Protein 5TWG (pdb70)

Organism: Homo sapiens (NCBI:txid9606)

Radius of gyration: 16.76 Å; Cα contacts (8 Å, |Δi|>4): 207; chains: 2; bounding box: 45×42×42 Å

B-factor: mean 68.71, std 18.34, range [20.0, 126.03]

Nearest PDB structures (foldseek):
  5twg-assembly1_A  TM=1.005E+00  e=5.579E-30  Homo sapiens
  5twh-assembly1_A-2  TM=1.003E+00  e=1.455E-28  Homo sapiens
  5twf-assembly2_B  TM=9.954E-01  e=3.570E-26  Homo sapiens
  4jiz-assembly1_A  TM=9.942E-01  e=7.146E-24  Homo sapiens
  1pi1-assembly1_A  TM=9.759E-01  e=3.685E-24  Homo sapiens

Sequence (197 aa):
PKKNSHQYELLKHAEATLGSGNLRQAVMLPEGEDLNEWIAVNTVDFFNQINMLYGTITEFCTEASCPVMSAGPRYEYHWADGTNIKKPIKCSAPKYIDYLMTWVQDQLDDETLFPSKIGVPFPKNFMSVAKTILKRLFRVYAHIYHQHFDSVMQLQEEAHLNTSFKHFIFFVQEFNLIDRRELAPLQELIEKLMIEP

Structure (mmCIF, N/CA/C/O backbone):
data_5TWG
#
_entry.id   5TWG
#
_cell.length_a   60.660
_cell.length_b   60.660
_cell.length_c   138.310
_cell.angle_alpha   90.00
_cell.angle_beta   90.00
_cell.angle_gamma   90.00
#
_symmetry.space_group_name_H-M   'P 43 21 2'
#
loop_
_entity.id
_entity.type
_entity.pdbx_description
1 polymer 'MOB kinase activator 1A'
2 polymer 'T353 peptide'
3 non-polymer 'ZINC ION'
4 water water
#
loop_
_atom_site.group_PDB
_atom_site.id
_atom_site.type_symbol
_atom_site.label_atom_id
_atom_site.label_alt_id
_atom_site.label_comp_id
_atom_site.label_asym_id
_atom_site.label_entity_id
_atom_site.label_seq_id
_atom_site.pdbx_PDB_ins_code
_atom_site.Cartn_x
_atom_site.Cartn_y
_atom_site.Cartn_z
_atom_site.occupancy
_atom_site.B_iso_or_equiv
_atom_site.auth_seq_id
_atom_site.auth_comp_id
_atom_site.auth_asym_id
_atom_site.auth_atom_id
_atom_site.pdbx_PDB_model_num
ATOM 1 N N . PRO A 1 15 ? 49.199 -15.361 -8.052 1.00 98.21 15 PRO A N 1
ATOM 2 C CA . PRO A 1 15 ? 48.665 -15.158 -6.695 1.00 90.23 15 PRO A CA 1
ATOM 3 C C . PRO A 1 15 ? 49.742 -15.122 -5.564 1.00 85.77 15 PRO A C 1
ATOM 4 O O . PRO A 1 15 ? 50.936 -15.312 -5.832 1.00 91.14 15 PRO A O 1
ATOM 8 N N . LYS A 1 16 ? 49.303 -14.848 -4.332 1.00 71.14 16 LYS A N 1
ATOM 9 C CA . LYS A 1 16 ? 50.151 -14.964 -3.147 1.00 84.91 16 LYS A CA 1
ATOM 10 C C . LYS A 1 16 ? 50.721 -16.379 -3.008 1.00 88.72 16 LYS A C 1
ATOM 11 O O . LYS A 1 16 ? 49.984 -17.370 -3.079 1.00 65.31 16 LYS A O 1
ATOM 13 N N . LYS A 1 17 ? 52.043 -16.468 -2.772 1.00 91.02 17 LYS A N 1
ATOM 14 C CA . LYS A 1 17 ? 52.756 -17.724 -2.548 1.00 85.01 17 LYS A CA 1
ATOM 15 C C . LYS A 1 17 ? 53.233 -17.799 -1.091 1.00 100.35 17 LYS A C 1
ATOM 16 O O . LYS A 1 17 ? 52.822 -17.005 -0.231 1.00 93.83 17 LYS A O 1
ATOM 18 N N . ASN A 1 18 ? 54.048 -18.810 -0.798 1.00 108.67 18 ASN A N 1
ATOM 19 C CA . ASN A 1 18 ? 54.532 -19.050 0.561 1.00 96.39 18 ASN A CA 1
ATOM 20 C C . ASN A 1 18 ? 56.037 -18.837 0.692 1.00 104.28 18 ASN A C 1
ATOM 21 O O . ASN A 1 18 ? 56.600 -19.023 1.773 1.00 113.61 18 ASN A O 1
ATOM 26 N N . SER A 1 23 ? 51.286 -16.659 10.088 1.00 74.05 23 SER A N 1
ATOM 27 C CA . SER A 1 23 ? 51.443 -17.971 9.477 1.00 78.11 23 SER A CA 1
ATOM 28 C C . SER A 1 23 ? 50.555 -18.989 10.163 1.00 69.62 23 SER A C 1
ATOM 29 O O . SER A 1 23 ? 50.135 -19.968 9.547 1.00 65.88 23 SER A O 1
ATOM 32 N N . HIS A 1 24 ? 50.266 -18.784 11.445 1.00 76.45 24 HIS A N 1
ATOM 33 C CA . HIS A 1 24 ? 49.280 -19.657 12.073 1.00 69.84 24 HIS A CA 1
ATOM 34 C C . HIS A 1 24 ? 47.874 -19.307 11.612 1.00 55.41 24 HIS A C 1
ATOM 35 O O . HIS A 1 24 ? 47.102 -20.200 11.254 1.00 61.90 24 HIS A O 1
ATOM 42 N N . GLN A 1 25 ? 47.528 -18.009 11.619 0.96 56.64 25 GLN A N 1
ATOM 43 C CA . GLN A 1 25 ? 46.261 -17.584 11.027 0.96 61.62 25 GLN A CA 1
ATOM 44 C C . GLN A 1 25 ? 46.180 -18.006 9.577 0.96 50.58 25 GLN A C 1
ATOM 45 O O . GLN A 1 25 ? 45.102 -18.373 9.108 0.96 61.88 25 GLN A O 1
ATOM 51 N N . TYR A 1 26 ? 47.311 -18.013 8.857 1.00 66.20 26 TYR A N 1
ATOM 52 C CA . TYR A 1 26 ? 47.252 -18.438 7.454 1.00 51.41 26 TYR A CA 1
ATOM 53 C C . TYR A 1 26 ? 46.983 -19.952 7.311 1.00 45.54 26 TYR A C 1
ATOM 54 O O . TYR A 1 26 ? 46.217 -20.334 6.411 1.00 42.85 26 TYR A O 1
ATOM 63 N N . GLU A 1 27 ? 47.572 -20.856 8.159 1.00 48.71 27 GLU A N 1
ATOM 64 C CA . GLU A 1 27 ? 47.087 -22.258 8.086 1.00 52.63 27 GLU A CA 1
ATOM 65 C C . GLU A 1 27 ? 45.638 -22.306 8.484 1.00 45.28 27 GLU A C 1
ATOM 66 O O . GLU A 1 27 ? 44.860 -23.034 7.865 1.00 46.82 27 GLU A O 1
ATOM 72 N N . LEU A 1 28 ? 45.262 -21.550 9.531 1.00 47.24 28 LEU A N 1
ATOM 73 C CA . LEU A 1 28 ? 43.869 -21.547 9.948 1.00 59.05 28 LEU A CA 1
ATOM 74 C C . LEU A 1 28 ? 42.970 -21.226 8.769 1.00 55.16 28 LEU A C 1
ATOM 75 O O . LEU A 1 28 ? 41.995 -21.942 8.523 1.00 43.21 28 LEU A O 1
ATOM 80 N N . LEU A 1 29 ? 43.350 -20.222 7.967 1.00 50.91 29 LEU A N 1
ATOM 81 C CA . LEU A 1 29 ? 42.578 -19.865 6.774 1.00 49.01 29 LEU A CA 1
ATOM 82 C C . LEU A 1 29 ? 42.527 -21.005 5.750 1.00 52.14 29 LEU A C 1
ATOM 83 O O . LEU A 1 29 ? 41.457 -21.343 5.218 1.00 44.83 29 LEU A O 1
ATOM 88 N N . LYS A 1 30 ? 43.680 -21.588 5.419 1.00 56.26 30 LYS A N 1
ATOM 89 C CA . LYS A 1 30 ? 43.657 -22.662 4.413 1.00 48.90 30 LYS A CA 1
ATOM 90 C C . LYS A 1 30 ? 42.959 -23.910 4.964 1.00 43.36 30 LYS A C 1
ATOM 91 O O . LYS A 1 30 ? 42.402 -24.707 4.194 1.00 56.63 30 LYS A O 1
ATOM 97 N N . HIS A 1 31 ? 43.040 -24.105 6.283 1.00 37.03 31 HIS A N 1
ATOM 98 C CA . HIS A 1 31 ? 42.276 -25.122 6.997 1.00 49.01 31 HIS A CA 1
ATOM 99 C C . HIS A 1 31 ? 40.770 -24.895 6.811 1.00 48.68 31 HIS A C 1
ATOM 100 O O . HIS A 1 31 ? 40.001 -25.827 6.533 1.00 51.14 31 HIS A O 1
ATOM 107 N N . ALA A 1 32 ? 40.327 -23.656 6.999 1.00 51.72 32 ALA A N 1
ATOM 108 C CA . ALA A 1 32 ? 38.901 -23.348 6.900 1.00 43.28 32 ALA A CA 1
ATOM 109 C C . ALA A 1 32 ? 38.409 -23.506 5.469 1.00 49.11 32 ALA A C 1
ATOM 110 O O . ALA A 1 32 ? 37.297 -24.012 5.228 1.00 51.19 32 ALA A O 1
ATOM 112 N N . GLU A 1 33 ? 39.233 -23.084 4.505 1.00 48.90 33 GLU A N 1
ATOM 113 C CA . GLU A 1 33 ? 38.833 -23.135 3.100 1.00 56.45 33 GLU A CA 1
ATOM 114 C C . GLU A 1 33 ? 38.757 -24.574 2.627 1.00 53.07 33 GLU A C 1
ATOM 115 O O . GLU A 1 33 ? 37.813 -24.960 1.936 1.00 48.76 33 GLU A O 1
ATOM 121 N N . ALA A 1 34 ? 39.751 -25.384 3.000 1.00 50.44 34 ALA A N 1
ATOM 122 C CA . ALA A 1 34 ? 39.820 -26.751 2.503 1.00 51.45 34 ALA A CA 1
ATOM 123 C C . ALA A 1 34 ? 38.722 -27.601 3.111 1.00 45.03 34 ALA A C 1
ATOM 124 O O . ALA A 1 34 ? 38.027 -28.330 2.399 1.00 44.76 34 ALA A O 1
ATOM 126 N N . THR A 1 35 ? 38.545 -27.523 4.431 1.00 43.20 35 THR A N 1
ATOM 127 C CA . THR A 1 35 ? 37.551 -28.381 5.081 1.00 39.22 35 THR A CA 1
ATOM 128 C C . THR A 1 35 ? 36.125 -28.141 4.568 1.00 49.26 35 THR A C 1
ATOM 129 O O . THR A 1 35 ? 35.292 -29.042 4.688 1.00 55.89 35 THR A O 1
ATOM 133 N N . LEU A 1 36 ? 35.818 -26.961 4.001 1.00 43.15 36 LEU A N 1
ATOM 134 C CA . LEU A 1 36 ? 34.505 -26.748 3.374 1.00 52.04 36 LEU A CA 1
ATOM 135 C C . LEU A 1 36 ? 34.210 -27.773 2.287 1.00 57.37 36 LEU A C 1
ATOM 136 O O . LEU A 1 36 ? 33.042 -28.031 1.986 1.00 50.39 36 LEU A O 1
ATOM 141 N N . GLY A 1 37 ? 35.241 -28.337 1.660 1.00 52.38 37 GLY A N 1
ATOM 142 C CA . GLY A 1 37 ? 35.014 -29.262 0.560 1.00 51.83 37 GLY A CA 1
ATOM 143 C C . GLY A 1 37 ? 34.341 -30.571 0.954 1.00 49.08 37 GLY A C 1
ATOM 144 O O . GLY A 1 37 ? 34.054 -31.391 0.069 1.00 55.47 37 GLY A O 1
ATOM 145 N N . SER A 1 38 ? 34.091 -30.796 2.250 1.00 51.13 38 SER A N 1
ATOM 146 C CA . SER A 1 38 ? 33.316 -31.968 2.677 1.00 60.56 38 SER A CA 1
ATOM 147 C C . SER A 1 38 ? 31.830 -31.839 2.357 1.00 65.09 38 SER A C 1
ATOM 148 O O . SER A 1 38 ? 31.074 -32.793 2.586 1.00 71.82 38 SER A O 1
ATOM 151 N N . GLY A 1 39 ? 31.384 -30.663 1.908 1.00 79.29 39 GLY A N 1
ATOM 152 C CA . GLY A 1 39 ? 29.991 -30.423 1.639 1.00 76.75 39 GLY A CA 1
ATOM 153 C C . GLY A 1 39 ? 29.152 -30.171 2.861 1.00 76.64 39 GLY A C 1
ATOM 154 O O . GLY A 1 39 ? 28.049 -29.622 2.734 1.00 75.97 39 GLY A O 1
ATOM 155 N N . ASN A 1 40 ? 29.637 -30.515 4.049 1.00 58.26 40 ASN A N 1
ATOM 156 C CA . ASN A 1 40 ? 28.840 -30.306 5.244 1.00 65.27 40 ASN A CA 1
ATOM 157 C C . ASN A 1 40 ? 29.343 -29.044 5.912 1.00 63.93 40 ASN A C 1
ATOM 158 O O . ASN A 1 40 ? 30.231 -29.088 6.770 1.00 64.57 40 ASN A O 1
ATOM 163 N N . LEU A 1 41 ? 28.663 -27.940 5.634 1.00 69.61 41 LEU A N 1
ATOM 164 C CA . LEU A 1 41 ? 29.187 -26.663 6.065 1.00 53.39 41 LEU A CA 1
ATOM 165 C C . LEU A 1 41 ? 28.969 -26.439 7.552 1.00 59.65 41 LEU A C 1
ATOM 166 O O . LEU A 1 41 ? 29.752 -25.709 8.181 1.00 46.87 41 LEU A O 1
ATOM 171 N N . ARG A 1 42 ? 27.950 -27.092 8.127 1.00 55.47 42 ARG A N 1
ATOM 172 C CA . ARG A 1 42 ? 27.662 -26.911 9.543 1.00 62.02 42 ARG A CA 1
ATOM 173 C C . ARG A 1 42 ? 28.820 -27.393 10.400 1.00 59.37 42 ARG A C 1
ATOM 174 O O . ARG A 1 42 ? 29.205 -26.715 11.354 1.00 54.95 42 ARG A O 1
ATOM 182 N N . GLN A 1 43 ? 29.415 -28.538 10.051 1.00 59.89 43 GLN A N 1
ATOM 183 C CA . GLN A 1 43 ? 30.599 -29.020 10.769 1.00 64.32 43 GLN A CA 1
ATOM 184 C C . GLN A 1 43 ? 31.864 -28.229 10.410 1.00 58.18 43 GLN A C 1
ATOM 185 O O . GLN A 1 43 ? 32.694 -27.943 11.289 1.00 48.71 43 GLN A O 1
ATOM 191 N N . ALA A 1 44 ? 32.027 -27.855 9.134 1.00 49.54 44 ALA A N 1
ATOM 192 C CA . ALA A 1 44 ? 33.283 -27.225 8.730 1.00 51.50 44 ALA A CA 1
ATOM 193 C C . ALA A 1 44 ? 33.467 -25.877 9.403 1.00 46.48 44 ALA A C 1
ATOM 194 O O . ALA A 1 44 ? 34.605 -25.450 9.620 1.00 46.36 44 ALA A O 1
ATOM 196 N N . VAL A 1 45 ? 32.371 -25.203 9.775 1.00 48.53 45 VAL A N 1
ATOM 197 C CA . VAL A 1 45 ? 32.524 -23.867 10.349 1.00 55.86 45 VAL A CA 1
ATOM 198 C C . VAL A 1 45 ? 32.833 -23.893 11.845 1.00 57.17 45 VAL A C 1
ATOM 199 O O . VAL A 1 45 ? 33.103 -22.828 12.429 1.00 54.96 45 VAL A O 1
ATOM 203 N N . MET A 1 46 ? 32.856 -25.066 12.477 1.00 44.59 46 MET A N 1
ATOM 204 C CA . MET A 1 46 ? 33.003 -25.108 13.932 1.00 48.11 46 MET A CA 1
ATOM 205 C C . MET A 1 46 ? 34.450 -24.875 14.350 1.00 55.93 46 MET A C 1
ATOM 206 O O . MET A 1 46 ? 35.400 -25.212 13.637 1.00 58.74 46 MET A O 1
ATOM 211 N N . LEU A 1 47 ? 34.600 -24.310 15.523 1.00 52.40 47 LEU A N 1
ATOM 212 C CA . LEU A 1 47 ? 35.903 -24.012 16.100 1.00 59.17 47 LEU A CA 1
ATOM 213 C C . LEU A 1 47 ? 36.766 -25.280 16.186 1.00 47.15 47 LEU A C 1
ATOM 214 O O . LEU A 1 47 ? 36.392 -26.230 16.894 1.00 57.75 47 LEU A O 1
ATOM 219 N N . PRO A 1 48 ? 37.901 -25.349 15.492 1.00 49.61 48 PRO A N 1
ATOM 220 C CA . PRO A 1 48 ? 38.718 -26.556 15.593 1.00 53.72 48 PRO A CA 1
ATOM 221 C C . PRO A 1 48 ? 39.247 -26.720 17.006 1.00 63.59 48 PRO A C 1
ATOM 222 O O . PRO A 1 48 ? 39.285 -25.779 17.800 1.00 58.24 48 PRO A O 1
ATOM 226 N N . GLU A 1 49 ? 39.626 -27.952 17.325 1.00 78.89 49 GLU A N 1
ATOM 227 C CA . GLU A 1 49 ? 40.004 -28.279 18.690 1.00 64.81 49 GLU A CA 1
ATOM 228 C C . GLU A 1 49 ? 41.114 -27.361 19.186 1.00 64.54 49 GLU A C 1
ATOM 229 O O . GLU A 1 49 ? 42.156 -27.208 18.542 1.00 60.59 49 GLU A O 1
ATOM 235 N N . GLY A 1 50 ? 40.869 -26.723 20.328 1.00 72.60 50 GLY A N 1
ATOM 236 C CA . GLY A 1 50 ? 41.881 -25.919 20.988 1.00 59.69 50 GLY A CA 1
ATOM 237 C C . GLY A 1 50 ? 42.228 -24.599 20.330 1.00 68.01 50 GLY A C 1
ATOM 238 O O . GLY A 1 50 ? 43.103 -23.902 20.844 1.00 77.07 50 GLY A O 1
ATOM 239 N N . GLU A 1 51 ? 41.572 -24.217 19.223 1.00 52.74 51 GLU A N 1
ATOM 240 C CA . GLU A 1 51 ? 41.836 -22.919 18.599 1.00 50.93 51 GLU A CA 1
ATOM 241 C C . GLU A 1 51 ? 41.248 -21.800 19.425 1.00 52.63 51 GLU A C 1
ATOM 242 O O . GLU A 1 51 ? 40.221 -21.969 20.085 1.00 55.06 51 GLU A O 1
ATOM 248 N N . ASP A 1 52 ? 41.880 -20.632 19.338 1.00 63.55 52 ASP A N 1
ATOM 249 C CA . ASP A 1 52 ? 41.338 -19.427 19.955 1.00 54.36 52 ASP A CA 1
ATOM 250 C C . ASP A 1 52 ? 40.061 -19.017 19.210 1.00 52.56 52 ASP A C 1
ATOM 251 O O . ASP A 1 52 ? 40.072 -18.825 17.988 1.00 46.70 52 ASP A O 1
ATOM 256 N N . LEU A 1 53 ? 38.953 -18.892 19.942 1.00 49.18 53 LEU A N 1
ATOM 257 C CA . LEU A 1 53 ? 37.690 -18.545 19.304 1.00 47.61 53 LEU A CA 1
ATOM 258 C C . LEU A 1 53 ? 37.808 -17.253 18.503 1.00 51.57 53 LEU A C 1
ATOM 259 O O . LEU A 1 53 ? 37.437 -17.209 17.324 1.00 49.68 53 LEU A O 1
ATOM 264 N N . ASN A 1 54 ? 38.335 -16.189 19.129 1.00 48.42 54 ASN A N 1
ATOM 265 C CA . ASN A 1 54 ? 38.538 -14.912 18.430 1.00 54.93 54 ASN A CA 1
ATOM 266 C C . ASN A 1 54 ? 39.366 -15.064 17.155 1.00 56.13 54 ASN A C 1
ATOM 267 O O . ASN A 1 54 ? 39.044 -14.464 16.117 1.00 59.64 54 ASN A O 1
ATOM 272 N N . GLU A 1 55 ? 40.487 -15.793 17.240 1.00 47.04 55 GLU A N 1
ATOM 273 C CA . GLU A 1 55 ? 41.318 -16.014 16.061 1.00 55.95 55 GLU A CA 1
ATOM 274 C C . GLU A 1 55 ? 40.554 -16.754 14.963 1.00 51.71 55 GLU A C 1
ATOM 275 O O . GLU A 1 55 ? 40.642 -16.376 13.794 1.00 49.11 55 GLU A O 1
ATOM 281 N N . TRP A 1 56 ? 39.759 -17.775 15.316 1.00 48.38 56 TRP A N 1
ATOM 282 C CA . TRP A 1 56 ? 38.919 -18.442 14.312 1.00 41.33 56 TRP A CA 1
ATOM 283 C C . TRP A 1 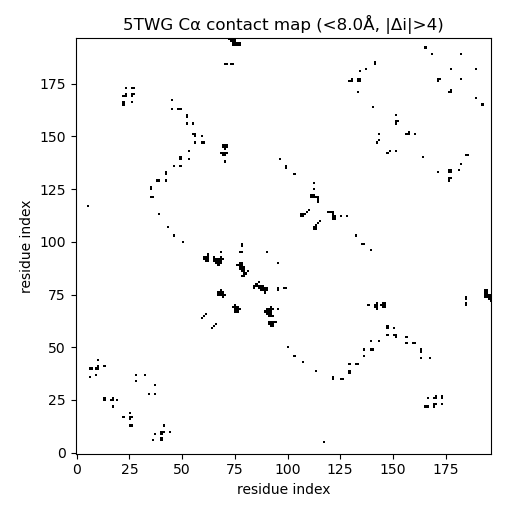56 ? 37.951 -17.460 13.645 1.00 52.60 56 TRP A C 1
ATOM 284 O O . TRP A 1 56 ? 37.841 -17.404 12.402 1.00 46.90 56 TRP A O 1
ATOM 295 N N . ILE A 1 57 ? 37.240 -16.674 14.455 1.00 44.02 57 ILE A N 1
ATOM 296 C CA . ILE A 1 57 ? 36.314 -15.666 13.926 1.00 49.63 57 ILE A CA 1
ATOM 297 C C . ILE A 1 57 ? 37.058 -14.625 13.091 1.00 48.90 57 ILE A C 1
ATOM 298 O O . ILE A 1 57 ? 36.645 -14.290 11.971 1.00 50.16 57 ILE A O 1
ATOM 303 N N . ALA A 1 58 ? 38.192 -14.134 13.597 1.00 46.72 58 ALA A N 1
ATOM 304 C CA . ALA A 1 58 ? 38.962 -13.134 12.862 1.00 41.89 58 ALA A CA 1
ATOM 305 C C . ALA A 1 58 ? 39.375 -13.639 11.481 1.00 44.58 58 ALA A C 1
ATOM 306 O O . ALA A 1 58 ? 39.299 -12.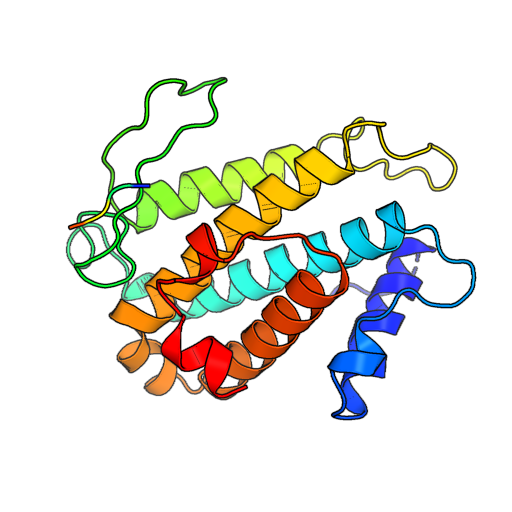898 10.485 1.00 41.39 58 ALA A O 1
ATOM 308 N N . VAL A 1 59 ? 39.868 -14.884 11.407 1.00 42.40 59 VAL A N 1
ATOM 309 C CA . VAL A 1 59 ? 40.362 -15.452 10.145 1.00 39.17 59 VAL A CA 1
ATOM 310 C C . VAL A 1 59 ? 39.215 -15.590 9.135 1.00 45.33 59 VAL A C 1
ATOM 311 O O . VAL A 1 59 ? 39.346 -15.251 7.944 1.00 44.32 59 VAL A O 1
ATOM 315 N N . ASN A 1 60 ? 38.060 -16.082 9.600 1.00 39.72 60 ASN A N 1
ATOM 316 C CA . ASN A 1 60 ? 36.902 -16.224 8.713 1.00 56.01 60 ASN A CA 1
ATOM 317 C C . ASN A 1 60 ? 36.278 -14.881 8.351 1.00 46.42 60 ASN A C 1
ATOM 318 O O . ASN A 1 60 ? 35.806 -14.701 7.223 1.00 50.22 60 ASN A O 1
ATOM 323 N N . THR A 1 61 ? 36.235 -13.944 9.293 1.00 41.66 61 THR A N 1
ATOM 324 C CA . THR A 1 61 ? 35.762 -12.609 8.972 1.00 48.65 61 THR A CA 1
ATOM 325 C C . THR A 1 61 ? 36.551 -11.969 7.832 1.00 49.67 61 THR A C 1
ATOM 326 O O . THR A 1 61 ? 35.953 -11.319 6.964 1.00 42.78 61 THR A O 1
ATOM 330 N N . VAL A 1 62 ? 37.892 -12.065 7.864 1.00 38.90 62 VAL A N 1
ATOM 331 C CA . VAL A 1 62 ? 38.702 -11.537 6.768 1.00 56.93 62 VAL A CA 1
ATOM 332 C C . VAL A 1 62 ? 38.328 -12.228 5.463 1.00 53.81 62 VAL A C 1
ATOM 333 O O . VAL A 1 62 ? 38.137 -11.586 4.425 1.00 48.74 62 VAL A O 1
ATOM 337 N N . ASP A 1 63 ? 38.275 -13.557 5.476 1.00 46.55 63 ASP A N 1
ATOM 338 C CA . ASP A 1 63 ? 37.971 -14.260 4.242 1.00 45.96 63 ASP A CA 1
ATOM 339 C C . ASP A 1 63 ? 36.595 -13.867 3.720 1.00 48.18 63 ASP A C 1
ATOM 340 O O . ASP A 1 63 ? 36.401 -13.725 2.505 1.00 41.22 63 ASP A O 1
ATOM 345 N N . PHE A 1 64 ? 35.633 -13.662 4.622 1.00 43.68 64 PHE A N 1
ATOM 346 C CA . PHE A 1 64 ? 34.313 -13.234 4.182 1.00 50.14 64 PHE A CA 1
ATOM 347 C C . PHE A 1 64 ? 34.372 -11.854 3.564 1.00 57.08 64 PHE A C 1
ATOM 348 O O . PHE A 1 64 ? 33.738 -11.607 2.533 1.00 51.55 64 PHE A O 1
ATOM 356 N N . PHE A 1 65 ? 35.121 -10.935 4.186 1.00 50.15 65 PHE A N 1
ATOM 357 C CA . PHE A 1 65 ? 35.324 -9.612 3.591 1.00 45.63 65 PHE A CA 1
ATOM 358 C C . PHE A 1 65 ? 35.911 -9.717 2.191 1.00 44.65 65 PHE A C 1
ATOM 359 O O . PHE A 1 65 ? 35.503 -8.990 1.277 1.00 50.40 65 PHE A O 1
ATOM 367 N N . ASN A 1 66 ? 36.881 -10.615 2.011 1.00 45.89 66 ASN A N 1
ATOM 368 C CA . ASN A 1 66 ? 37.539 -10.756 0.721 1.00 50.18 66 ASN A CA 1
ATOM 369 C C . ASN A 1 66 ? 36.584 -11.341 -0.315 1.00 42.56 66 ASN A C 1
ATOM 370 O O . ASN A 1 66 ? 36.444 -10.791 -1.413 1.00 45.42 66 ASN A O 1
ATOM 375 N N . GLN A 1 67 ? 35.922 -12.463 0.013 1.00 42.83 67 GLN A N 1
ATOM 376 C CA . GLN A 1 67 ? 34.922 -13.054 -0.889 1.00 46.59 67 GLN A CA 1
ATOM 377 C C . GLN A 1 67 ? 33.876 -12.026 -1.295 1.00 50.09 67 GLN A C 1
ATOM 378 O O . GLN A 1 67 ? 33.763 -11.661 -2.472 1.00 50.48 67 GLN A O 1
ATOM 384 N N . ILE A 1 68 ? 33.173 -11.465 -0.304 1.00 47.78 68 ILE A N 1
ATOM 385 C CA . ILE A 1 68 ? 32.138 -10.490 -0.600 1.00 48.23 68 ILE A CA 1
ATOM 386 C C . ILE A 1 68 ? 32.725 -9.297 -1.353 1.00 48.88 68 ILE A C 1
ATOM 387 O O . ILE A 1 68 ? 32.046 -8.687 -2.191 1.00 49.79 68 ILE A O 1
ATOM 392 N N . ASN A 1 69 ? 33.994 -8.958 -1.112 1.00 43.90 69 ASN A N 1
ATOM 393 C CA . ASN A 1 69 ? 34.549 -7.847 -1.879 1.00 45.60 69 ASN A CA 1
ATOM 394 C C . ASN A 1 69 ? 34.678 -8.204 -3.352 1.00 61.26 69 ASN A C 1
ATOM 395 O O . ASN A 1 69 ? 34.457 -7.349 -4.214 1.00 48.36 69 ASN A O 1
ATOM 400 N N . MET A 1 70 ? 35.044 -9.453 -3.663 1.00 57.22 70 MET A N 1
ATOM 401 C CA . MET A 1 70 ? 35.205 -9.823 -5.071 1.00 55.46 70 MET A CA 1
ATOM 402 C C . MET A 1 70 ? 33.871 -10.191 -5.722 1.00 58.97 70 MET A C 1
ATOM 403 O O . MET A 1 70 ? 33.647 -9.891 -6.909 1.00 62.92 70 MET A O 1
ATOM 408 N N . LEU A 1 71 ? 32.982 -10.852 -4.968 1.00 46.28 71 LEU A N 1
ATOM 409 C CA . LEU A 1 71 ? 31.617 -11.059 -5.441 1.00 52.45 71 LEU A CA 1
ATOM 410 C C . LEU A 1 71 ? 30.976 -9.731 -5.868 1.00 62.80 71 LEU A C 1
ATOM 411 O O . LEU A 1 71 ? 30.523 -9.589 -7.008 1.00 61.47 71 LEU A O 1
ATOM 416 N N . TYR A 1 72 ? 30.970 -8.722 -4.988 1.00 53.59 72 TYR A N 1
ATOM 417 C CA . TYR A 1 72 ? 30.422 -7.422 -5.411 1.00 62.48 72 TYR A CA 1
ATOM 418 C C . TYR A 1 72 ? 31.211 -6.834 -6.578 1.00 64.59 72 TYR A C 1
ATOM 419 O O . TYR A 1 72 ? 30.644 -6.138 -7.437 1.00 68.24 72 TYR A O 1
ATOM 428 N N . GLY A 1 73 ? 32.516 -7.102 -6.625 1.00 55.14 73 GLY A N 1
ATOM 429 C CA . GLY A 1 73 ? 33.346 -6.598 -7.699 1.00 54.32 73 GLY A CA 1
ATOM 430 C C . GLY A 1 73 ? 32.996 -7.163 -9.052 1.00 55.87 73 GLY A C 1
ATOM 431 O O . GLY A 1 73 ? 33.290 -6.530 -10.072 1.00 61.17 73 GLY A O 1
ATOM 432 N N . THR A 1 74 ? 32.365 -8.333 -9.093 1.00 55.05 74 THR A N 1
ATOM 433 C CA . THR A 1 74 ? 31.948 -8.869 -10.384 1.00 63.00 74 THR A CA 1
ATOM 434 C C . THR A 1 74 ? 30.720 -8.145 -10.947 1.00 69.57 74 THR A C 1
ATOM 435 O O . THR A 1 74 ? 30.589 -8.015 -12.167 1.00 71.79 74 THR A O 1
ATOM 439 N N . ILE A 1 75 ? 29.799 -7.683 -10.097 1.00 73.08 75 ILE A N 1
ATOM 440 C CA . ILE A 1 75 ? 28.596 -6.979 -10.564 1.00 66.01 75 ILE A CA 1
ATOM 441 C C . ILE A 1 75 ? 28.743 -5.459 -10.477 1.00 73.54 75 ILE A C 1
ATOM 442 O O . ILE A 1 75 ? 27.750 -4.732 -10.639 1.00 73.48 75 ILE A O 1
ATOM 447 N N . THR A 1 76 ? 29.951 -4.967 -10.174 1.00 83.94 76 THR A N 1
ATOM 448 C CA . THR A 1 76 ? 30.181 -3.542 -9.934 1.00 73.02 76 THR A CA 1
ATOM 449 C C . THR A 1 76 ? 29.633 -2.647 -11.044 1.00 84.00 76 THR A C 1
ATOM 450 O O . THR A 1 76 ? 29.163 -1.536 -10.770 1.00 90.96 76 THR A O 1
ATOM 454 N N . GLU A 1 77 ? 29.654 -3.105 -12.292 1.00 84.50 77 GLU A N 1
ATOM 455 C CA . GLU A 1 77 ? 29.251 -2.214 -13.365 1.00 79.97 77 GLU A CA 1
ATOM 456 C C . GLU A 1 77 ? 27.734 -2.042 -13.448 1.00 84.61 77 GLU A C 1
ATOM 457 O O . GLU A 1 77 ? 27.273 -1.096 -14.101 1.00 79.49 77 GLU A O 1
ATOM 463 N N . PHE A 1 78 ? 26.945 -2.940 -12.836 1.00 80.50 78 PHE A N 1
ATOM 464 C CA . PHE A 1 78 ? 25.489 -2.795 -12.860 1.00 76.17 78 PHE A CA 1
ATOM 465 C C . PHE A 1 78 ? 24.937 -2.040 -11.669 1.00 74.19 78 PHE A C 1
ATOM 466 O O . PHE A 1 78 ? 23.763 -1.653 -11.697 1.00 94.16 78 PHE A O 1
ATOM 474 N N . CYS A 1 79 ? 25.757 -1.801 -10.651 1.00 72.51 79 CYS A N 1
ATOM 475 C CA . CYS A 1 79 ? 25.353 -1.081 -9.456 1.00 74.30 79 CYS A CA 1
ATOM 476 C C . CYS A 1 79 ? 25.913 0.328 -9.543 1.00 79.63 79 CYS A C 1
ATOM 477 O O . CYS A 1 79 ? 27.117 0.543 -9.374 1.00 93.87 79 CYS A O 1
ATOM 480 N N . THR A 1 80 ? 25.032 1.286 -9.798 1.00 89.65 80 THR A N 1
ATOM 481 C CA . THR A 1 80 ? 25.435 2.646 -10.106 1.00 95.62 80 THR A CA 1
ATOM 482 C C . THR A 1 80 ? 24.522 3.604 -9.368 1.00 88.16 80 THR A C 1
ATOM 483 O O . THR A 1 80 ? 23.429 3.234 -8.928 1.00 81.60 80 THR A O 1
ATOM 487 N N . GLU A 1 81 ? 24.981 4.854 -9.255 1.00 91.08 81 GLU A N 1
ATOM 488 C CA . GLU A 1 81 ? 24.130 5.887 -8.684 1.00 89.43 81 GLU A CA 1
ATOM 489 C C . GLU A 1 81 ? 22.788 5.928 -9.390 1.00 91.20 81 GLU A C 1
ATOM 490 O O . GLU A 1 81 ? 21.767 6.198 -8.749 1.00 104.31 81 GLU A O 1
ATOM 496 N N . ALA A 1 82 ? 22.763 5.592 -10.689 1.00 85.17 82 ALA A N 1
ATOM 497 C CA . ALA A 1 82 ? 21.533 5.618 -11.477 1.00 92.67 82 ALA A CA 1
ATOM 498 C C . ALA A 1 82 ? 20.646 4.400 -11.217 1.00 87.89 82 ALA A C 1
ATOM 499 O O . ALA A 1 82 ? 19.419 4.527 -11.120 1.00 92.21 82 ALA A O 1
ATOM 501 N N . SER A 1 83 ? 21.241 3.208 -11.141 1.00 81.38 83 SER A N 1
ATOM 502 C CA . SER A 1 83 ? 20.460 2.003 -10.866 1.00 84.66 83 SER A CA 1
ATOM 503 C C . SER A 1 83 ? 19.987 1.948 -9.408 1.00 90.72 83 SER A C 1
ATOM 504 O O . SER A 1 83 ? 18.848 1.556 -9.133 1.00 95.19 83 SER A O 1
ATOM 507 N N . CYS A 1 84 ? 20.832 2.338 -8.457 1.00 79.13 84 CYS A N 1
ATOM 508 C CA . CYS A 1 84 ? 20.553 2.134 -7.033 1.00 83.88 84 CYS A CA 1
ATOM 509 C C . CYS A 1 84 ? 20.739 3.434 -6.253 1.00 86.32 84 CYS A C 1
ATOM 510 O O . CYS A 1 84 ? 21.767 3.631 -5.591 1.00 78.59 84 CYS A O 1
ATOM 513 N N . PRO A 1 85 ? 19.732 4.327 -6.293 1.00 81.33 85 PRO A N 1
ATOM 514 C CA . PRO A 1 85 ? 19.864 5.623 -5.607 1.00 86.14 85 PRO A CA 1
ATOM 515 C C . PRO A 1 85 ? 19.907 5.515 -4.091 1.00 87.22 85 PRO A C 1
ATOM 516 O O . PRO A 1 85 ? 20.241 6.508 -3.433 1.00 88.59 85 PRO A O 1
ATOM 520 N N . VAL A 1 86 ? 19.544 4.370 -3.506 1.00 81.61 86 VAL A N 1
ATOM 521 C CA . VAL A 1 86 ? 19.704 4.138 -2.074 1.00 85.84 86 VAL A CA 1
ATOM 522 C C . VAL A 1 86 ? 20.221 2.720 -1.849 1.00 83.02 86 VAL A C 1
ATOM 523 O O . VAL A 1 86 ? 20.169 1.865 -2.740 1.00 83.61 86 VAL A O 1
ATOM 527 N N . MET A 1 87 ? 20.711 2.461 -0.635 1.00 81.95 87 MET A N 1
ATOM 528 C CA . MET A 1 87 ? 21.058 1.089 -0.280 1.00 76.55 87 MET A CA 1
ATOM 529 C C . MET A 1 87 ? 19.793 0.338 0.063 1.00 84.48 87 MET A C 1
ATOM 530 O O . MET A 1 87 ? 19.152 0.638 1.075 1.00 87.42 87 MET A O 1
ATOM 535 N N . SER A 1 88 ? 19.481 -0.681 -0.729 1.00 71.67 88 SER A N 1
ATOM 536 C CA . SER A 1 88 ? 18.238 -1.423 -0.608 1.00 71.46 88 SER A CA 1
ATOM 537 C C . SER A 1 88 ? 18.533 -2.906 -0.483 1.00 83.72 88 SER A C 1
ATOM 538 O O . SER A 1 88 ? 19.470 -3.417 -1.106 1.00 76.25 88 SER A O 1
ATOM 541 N N . ALA A 1 89 ? 17.779 -3.588 0.374 1.00 90.84 89 ALA A N 1
ATOM 542 C CA . ALA A 1 89 ? 17.577 -5.026 0.229 1.00 72.83 89 ALA A CA 1
ATOM 543 C C . ALA A 1 89 ? 16.076 -5.203 0.027 1.00 74.84 89 ALA A C 1
ATOM 544 O O . ALA A 1 89 ? 15.329 -5.359 0.997 1.00 91.90 89 ALA A O 1
ATOM 546 N N . GLY A 1 90 ? 15.645 -5.250 -1.237 1.00 72.33 90 GLY A N 1
ATOM 547 C CA . GLY A 1 90 ? 14.243 -5.085 -1.553 1.00 82.45 90 GLY A CA 1
ATOM 548 C C . GLY A 1 90 ? 13.707 -3.703 -1.202 1.00 86.31 90 GLY A C 1
ATOM 549 O O . GLY A 1 90 ? 14.406 -2.858 -0.636 1.00 91.86 90 GLY A O 1
ATOM 550 N N . PRO A 1 91 ? 12.438 -3.446 -1.536 1.00 80.90 91 PRO A N 1
ATOM 551 C CA . PRO A 1 91 ? 11.818 -2.178 -1.126 1.00 79.78 91 PRO A CA 1
ATOM 552 C C . PRO A 1 91 ? 11.469 -2.114 0.357 1.00 81.31 91 PRO A C 1
ATOM 553 O O . PRO A 1 91 ? 11.131 -1.025 0.851 1.00 89.41 91 PRO A O 1
ATOM 557 N N . ARG A 1 92 ? 11.463 -3.250 1.060 1.00 77.41 92 ARG A N 1
ATOM 558 C CA . ARG A 1 92 ? 11.123 -3.242 2.475 1.00 81.02 92 ARG A CA 1
ATOM 559 C C . ARG A 1 92 ? 12.289 -2.816 3.351 1.00 85.13 92 ARG A C 1
ATOM 560 O O . ARG A 1 92 ? 12.054 -2.434 4.498 1.00 84.96 92 ARG A O 1
ATOM 562 N N . TYR A 1 93 ? 13.530 -2.844 2.842 1.00 83.64 93 TYR A N 1
ATOM 563 C CA . TYR A 1 93 ? 14.690 -2.535 3.669 1.00 82.03 93 TYR A CA 1
ATOM 564 C C . TYR A 1 93 ? 15.637 -1.572 2.960 1.00 83.90 93 TYR A C 1
ATOM 565 O O . TYR A 1 93 ? 16.001 -1.774 1.796 1.00 90.68 93 TYR A O 1
ATOM 574 N N . GLU A 1 94 ? 16.048 -0.532 3.688 1.00 81.47 94 GLU A N 1
ATOM 575 C CA . GLU A 1 94 ? 16.954 0.491 3.190 1.00 78.13 94 GLU A CA 1
ATOM 576 C C . GLU A 1 94 ? 18.019 0.762 4.251 1.00 79.93 94 GLU A C 1
ATOM 577 O O . GLU A 1 94 ? 17.767 0.623 5.450 1.00 87.88 94 GLU A O 1
ATOM 583 N N . TYR A 1 95 ? 19.223 1.124 3.814 1.00 79.85 95 TYR A N 1
ATOM 584 C CA . TYR A 1 95 ? 20.327 1.304 4.744 1.00 76.27 95 TYR A CA 1
ATOM 585 C C . TYR A 1 95 ? 20.988 2.662 4.560 1.00 82.99 95 TYR A C 1
ATOM 586 O O . TYR A 1 95 ? 21.301 3.077 3.436 1.00 84.83 95 TYR A O 1
ATOM 595 N N . HIS A 1 96 ? 21.201 3.345 5.685 1.00 89.50 96 HIS A N 1
ATOM 596 C CA . HIS A 1 96 ? 21.906 4.615 5.721 1.00 87.83 96 HIS A CA 1
ATOM 597 C C . HIS A 1 96 ? 23.181 4.464 6.529 1.00 83.81 96 HIS A C 1
ATOM 598 O O . HIS A 1 96 ? 23.208 3.762 7.542 1.00 86.51 96 HIS A O 1
ATOM 605 N N . TRP A 1 97 ? 24.228 5.145 6.077 1.00 90.61 97 TRP A N 1
ATOM 606 C CA . TRP A 1 97 ? 25.575 4.934 6.584 1.00 87.21 97 TRP A CA 1
ATOM 607 C C . TRP A 1 97 ? 25.886 5.779 7.814 1.00 87.76 97 TRP A C 1
ATOM 608 O O . TRP A 1 97 ? 25.708 7.000 7.795 1.00 95.96 97 TRP A O 1
ATOM 619 N N . ALA A 1 98 ? 26.396 5.128 8.861 1.00 92.30 98 ALA A N 1
ATOM 620 C CA . ALA A 1 98 ? 26.966 5.806 10.021 1.00 93.39 98 ALA A CA 1
ATOM 621 C C . ALA A 1 98 ? 27.966 4.870 10.694 1.00 97.60 98 ALA A C 1
ATOM 622 O O . ALA A 1 98 ? 27.916 3.652 10.509 1.00 87.57 98 ALA A O 1
ATOM 624 N N . ASP A 1 99 ? 28.877 5.453 11.481 1.00 109.53 99 ASP A N 1
ATOM 625 C CA . ASP A 1 99 ? 29.802 4.658 12.312 1.00 104.88 99 ASP A CA 1
ATOM 626 C C . ASP A 1 99 ? 29.301 4.633 13.792 1.00 105.96 99 ASP A C 1
ATOM 627 O O . ASP A 1 99 ? 29.045 3.544 14.301 1.00 107.75 99 ASP A O 1
ATOM 632 N N . GLY A 1 100 ? 29.144 5.767 14.494 1.00 113.24 100 GLY A N 1
ATOM 633 C CA . GLY A 1 100 ? 29.699 7.054 14.136 1.00 114.79 100 GLY A CA 1
ATOM 634 C C . GLY A 1 100 ? 31.059 7.350 14.726 1.00 113.90 100 GLY A C 1
ATOM 635 O O . GLY A 1 100 ? 31.267 7.253 15.933 1.00 106.48 100 GLY A O 1
ATOM 636 N N . THR A 1 101 ? 31.960 7.787 13.851 1.00 119.55 101 THR A N 1
ATOM 637 C CA . THR A 1 101 ? 33.226 8.413 14.202 1.00 112.32 101 THR A CA 1
ATOM 638 C C . THR A 1 101 ? 33.369 9.622 13.288 1.00 107.92 101 THR A C 1
ATOM 639 O O . THR A 1 101 ? 33.276 10.771 13.728 1.00 106.99 101 THR A O 1
ATOM 641 N N . ASN A 1 102 ? 33.554 9.351 11.993 1.00 115.25 102 ASN A N 1
ATOM 642 C CA . ASN A 1 102 ? 33.514 10.398 10.981 1.00 112.37 102 ASN A CA 1
ATOM 643 C C . ASN A 1 102 ? 32.082 10.783 10.611 1.00 109.18 102 ASN A C 1
ATOM 644 O O . ASN A 1 102 ? 31.828 11.953 10.308 1.00 115.07 102 ASN A O 1
ATOM 646 N N . ILE A 1 103 ? 31.144 9.831 10.619 1.00 107.27 103 ILE A N 1
ATOM 647 C CA . ILE A 1 103 ? 29.720 10.101 10.398 1.00 108.12 103 ILE A CA 1
ATOM 648 C C . ILE A 1 103 ? 28.932 9.443 11.528 1.00 108.16 103 ILE A C 1
ATOM 649 O O . ILE A 1 103 ? 28.791 8.215 11.553 1.00 107.39 103 ILE A O 1
ATOM 654 N N . LYS A 1 104 ? 28.386 10.256 12.443 1.00 110.52 104 LYS A N 1
ATOM 655 C CA . LYS A 1 104 ? 27.615 9.738 13.570 1.00 110.45 104 LYS A CA 1
ATOM 656 C C . LYS A 1 104 ? 26.104 9.720 13.347 1.00 117.89 104 LYS A C 1
ATOM 657 O O . LYS A 1 104 ? 25.402 8.984 14.051 1.00 119.31 104 LYS A O 1
ATOM 659 N N . LYS A 1 105 ? 25.589 10.474 12.374 1.00 115.45 105 LYS A N 1
ATOM 660 C CA . LYS A 1 105 ? 24.160 10.498 12.084 1.00 109.19 105 LYS A CA 1
ATOM 661 C C . LYS A 1 105 ? 23.919 9.808 10.749 1.00 112.47 105 LYS A C 1
ATOM 662 O O . LYS A 1 105 ? 24.521 10.223 9.744 1.00 113.29 105 LYS A O 1
ATOM 664 N N . PRO A 1 106 ? 23.075 8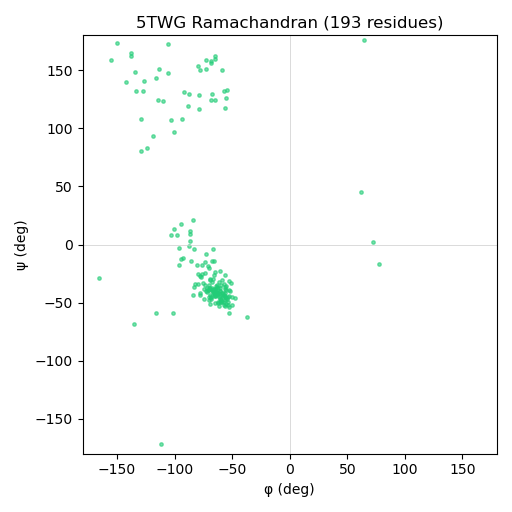.770 10.683 1.00 108.48 106 PRO A N 1
ATOM 665 C CA . PRO A 1 106 ? 22.949 7.978 9.444 1.00 110.49 106 PRO A CA 1
ATOM 666 C C . PRO A 1 106 ? 22.616 8.837 8.225 1.00 108.47 106 PRO A C 1
ATOM 667 O O . PRO A 1 106 ? 21.721 9.685 8.271 1.00 103.97 106 PRO A O 1
ATOM 671 N N . ILE A 1 107 ? 23.347 8.618 7.123 1.00 103.64 107 ILE A N 1
ATOM 672 C CA . ILE A 1 107 ? 23.263 9.470 5.934 1.00 99.70 107 ILE A CA 1
ATOM 673 C C . ILE A 1 107 ? 22.694 8.680 4.758 1.00 104.91 107 ILE A C 1
ATOM 674 O O . ILE A 1 107 ? 23.236 7.630 4.372 1.00 93.74 107 ILE A O 1
ATOM 679 N N . LYS A 1 108 ? 21.609 9.201 4.177 1.00 112.49 108 LYS A N 1
ATOM 680 C CA . LYS A 1 108 ? 21.048 8.619 2.963 1.00 97.02 108 LYS A CA 1
ATOM 681 C C . LYS A 1 108 ? 22.047 8.760 1.828 1.00 97.78 108 LYS A C 1
ATOM 682 O O . LYS A 1 108 ? 22.486 9.869 1.505 1.00 105.88 108 LYS A O 1
ATOM 684 N N . CYS A 1 109 ? 22.400 7.635 1.216 1.00 92.53 109 CYS A N 1
ATOM 685 C CA . CYS A 1 109 ? 23.312 7.646 0.088 1.00 86.68 109 CYS A CA 1
ATOM 686 C C . CYS A 1 109 ? 22.981 6.471 -0.820 1.00 85.80 109 CYS A C 1
ATOM 687 O O . CYS A 1 109 ? 22.211 5.572 -0.464 1.00 86.78 109 CYS A O 1
ATOM 690 N N . SER A 1 110 ? 23.653 6.450 -1.963 1.00 86.06 110 SER A N 1
ATOM 691 C CA . SER A 1 110 ? 23.506 5.421 -2.975 1.00 95.46 110 SER A CA 1
ATOM 692 C C . SER A 1 110 ? 24.148 4.112 -2.525 1.00 90.78 110 SER A C 1
ATOM 693 O O . SER A 1 110 ? 25.030 4.076 -1.656 1.00 77.10 110 SER A O 1
ATOM 696 N N . ALA A 1 111 ? 23.703 3.024 -3.149 1.00 79.32 111 ALA A N 1
ATOM 697 C CA . ALA A 1 111 ? 24.269 1.725 -2.816 1.00 72.09 111 ALA A CA 1
ATOM 698 C C . ALA A 1 111 ? 25.751 1.621 -3.148 1.00 74.95 111 ALA A C 1
ATOM 699 O O . ALA A 1 111 ? 26.499 1.090 -2.315 1.00 84.15 111 ALA A O 1
ATOM 701 N N . PRO A 1 112 ? 26.240 2.088 -4.309 1.00 80.80 112 PRO A N 1
ATOM 702 C CA . PRO A 1 112 ? 27.704 2.108 -4.488 1.00 74.38 112 PRO A CA 1
ATOM 703 C C . PRO A 1 112 ? 28.424 2.951 -3.448 1.00 73.88 112 PRO A C 1
ATOM 704 O O . PRO A 1 112 ? 29.387 2.464 -2.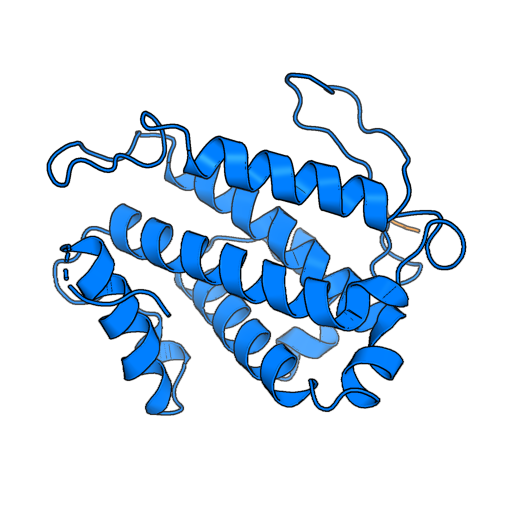856 1.00 66.49 112 PRO A O 1
ATOM 708 N N . LYS A 1 113 ? 27.974 4.184 -3.178 1.00 81.43 113 LYS A N 1
ATOM 709 C CA . LYS A 1 113 ? 28.639 5.003 -2.164 1.00 80.08 113 LYS A CA 1
ATOM 710 C C . LYS A 1 113 ? 28.600 4.325 -0.793 1.00 76.70 113 LYS A C 1
ATOM 711 O O . LYS A 1 113 ? 29.629 4.214 -0.113 1.00 69.99 113 LYS A O 1
ATOM 713 N N . TYR A 1 114 ? 27.421 3.863 -0.368 1.00 79.79 114 TYR A N 1
ATOM 714 C CA . TYR A 1 114 ? 27.308 3.186 0.923 1.00 75.38 114 TYR A CA 1
ATOM 715 C C . TYR A 1 114 ? 28.257 1.984 1.001 1.00 76.02 114 TYR A C 1
ATOM 716 O O . TYR A 1 114 ? 28.970 1.792 1.996 1.00 68.98 114 TYR A O 1
ATOM 725 N N . ILE A 1 115 ? 28.266 1.147 -0.028 1.00 73.30 115 ILE A N 1
ATOM 726 C CA . ILE A 1 115 ? 29.117 -0.035 0.021 1.00 64.07 115 ILE A CA 1
ATOM 727 C C . ILE A 1 115 ? 30.585 0.380 0.096 1.00 69.69 115 ILE A C 1
ATOM 728 O O . ILE A 1 115 ? 31.384 -0.229 0.825 1.00 58.42 115 ILE A O 1
ATOM 733 N N . ASP A 1 116 ? 30.946 1.471 -0.595 1.00 71.93 116 ASP A N 1
ATOM 734 C CA . ASP A 1 116 ? 32.290 2.045 -0.470 1.00 70.98 116 ASP A CA 1
ATOM 735 C C . ASP A 1 116 ? 32.612 2.377 0.977 1.00 61.09 116 ASP A C 1
ATOM 736 O O . ASP A 1 116 ? 33.649 1.960 1.506 1.00 67.51 116 ASP A O 1
ATOM 741 N N . TYR A 1 117 ? 31.728 3.133 1.631 1.00 72.83 117 TYR A N 1
ATOM 742 C CA . TYR A 1 117 ? 31.924 3.500 3.031 1.00 74.15 117 TYR A CA 1
ATOM 743 C C . TYR A 1 117 ? 32.028 2.254 3.911 1.00 68.45 117 TYR A C 1
ATOM 744 O O . TYR A 1 117 ? 32.894 2.164 4.794 1.00 65.88 117 TYR A O 1
ATOM 753 N N . LEU A 1 118 ? 31.159 1.269 3.680 1.00 68.11 118 LEU A N 1
ATOM 754 C CA . LEU A 1 118 ? 31.217 0.061 4.496 1.00 63.23 118 LEU A CA 1
ATOM 755 C C . LEU A 1 118 ? 32.511 -0.714 4.230 1.00 61.70 118 LEU A C 1
ATOM 756 O O . LEU A 1 118 ? 33.169 -1.194 5.161 1.00 63.23 118 LEU A O 1
ATOM 761 N N . MET A 1 119 ? 32.914 -0.814 2.969 1.00 58.49 119 MET A N 1
ATOM 762 C CA . MET A 1 119 ? 34.092 -1.615 2.672 1.00 62.74 119 MET A CA 1
ATOM 763 C C . MET A 1 119 ? 35.362 -0.924 3.141 1.00 61.05 119 MET A C 1
ATOM 764 O O . MET A 1 119 ? 36.281 -1.578 3.663 1.00 59.78 119 MET A O 1
ATOM 769 N N . T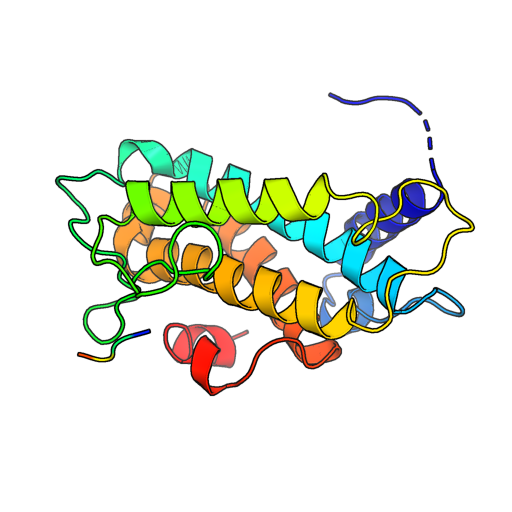HR A 1 120 ? 35.446 0.393 2.942 1.00 58.13 120 THR A N 1
ATOM 770 C CA . THR A 1 120 ? 36.586 1.137 3.467 1.00 60.77 120 THR A CA 1
ATOM 771 C C . THR A 1 120 ? 36.629 1.048 4.981 1.00 67.53 120 THR A C 1
ATOM 772 O O . THR A 1 120 ? 37.707 0.964 5.581 1.00 73.10 120 THR A O 1
ATOM 776 N N . TRP A 1 121 ? 35.461 1.070 5.618 1.00 60.37 121 TRP A N 1
ATOM 777 C CA . TRP A 1 121 ? 35.428 1.001 7.068 1.00 69.44 121 TRP A CA 1
ATOM 778 C C . TRP A 1 121 ? 35.846 -0.385 7.555 1.00 69.48 121 TRP A C 1
ATOM 779 O O . TRP A 1 121 ? 36.621 -0.503 8.513 1.00 78.22 121 TRP A O 1
ATOM 790 N N . VAL A 1 122 ? 35.332 -1.451 6.929 1.00 56.51 122 VAL A N 1
ATOM 791 C CA . VAL A 1 122 ? 35.778 -2.787 7.320 1.00 51.03 122 VAL A CA 1
ATOM 792 C C . VAL A 1 122 ? 37.288 -2.889 7.171 1.00 61.91 122 VAL A C 1
ATOM 793 O O . VAL A 1 122 ? 37.996 -3.283 8.106 1.00 63.62 122 VAL A O 1
ATOM 797 N N . GLN A 1 123 ? 37.802 -2.524 5.988 1.00 61.20 123 GLN A N 1
ATOM 798 C CA . GLN A 1 123 ? 39.247 -2.518 5.766 1.00 59.06 123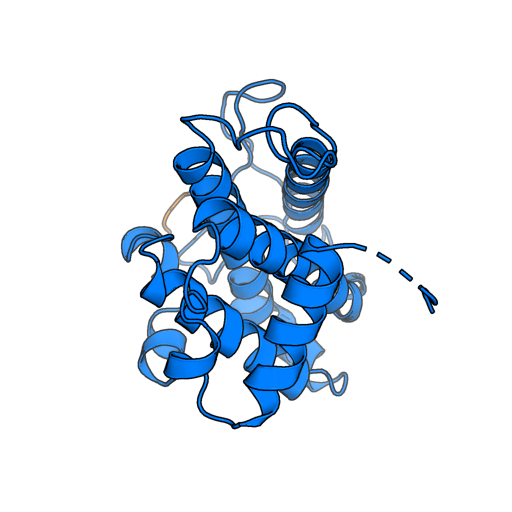 GLN A CA 1
ATOM 799 C C . GLN A 1 123 ? 39.982 -1.768 6.876 1.00 75.46 123 GLN A C 1
ATOM 800 O O . GLN A 1 123 ? 40.997 -2.250 7.398 1.00 64.25 123 GLN A O 1
ATOM 806 N N . ASP A 1 124 ? 39.468 -0.594 7.262 1.00 72.85 124 ASP A N 1
ATOM 807 C CA . ASP A 1 124 ? 40.137 0.227 8.263 1.00 61.88 124 ASP A CA 1
ATOM 808 C C . ASP A 1 124 ? 40.213 -0.488 9.602 1.00 69.41 124 ASP A C 1
ATOM 809 O O . ASP A 1 124 ? 41.191 -0.344 10.348 1.00 75.74 124 ASP A O 1
ATOM 814 N N . GLN A 1 125 ? 39.192 -1.265 9.927 1.00 75.33 125 GLN A N 1
ATOM 815 C CA . GLN A 1 125 ? 39.253 -2.031 11.156 1.00 66.92 125 GLN A CA 1
ATOM 816 C C . GLN A 1 125 ? 40.209 -3.214 11.025 1.00 59.51 125 GLN A C 1
ATOM 817 O O . GLN A 1 125 ? 40.930 -3.513 11.980 1.00 60.56 125 GLN A O 1
ATOM 823 N N . LEU A 1 126 ? 40.297 -3.836 9.837 1.00 49.52 126 LEU A N 1
ATOM 824 C CA . LEU A 1 126 ? 41.237 -4.938 9.638 1.00 59.85 126 LEU A CA 1
ATOM 825 C C . LEU A 1 126 ? 42.687 -4.493 9.719 1.00 65.26 126 LEU A C 1
ATOM 826 O O . LEU A 1 126 ? 43.550 -5.302 10.080 1.00 67.03 126 LEU A O 1
ATOM 831 N N . ASP A 1 127 ? 42.975 -3.239 9.356 1.00 70.65 127 ASP A N 1
ATOM 832 C CA . ASP A 1 127 ? 44.311 -2.649 9.390 1.00 74.89 127 ASP A CA 1
ATOM 833 C C . ASP A 1 127 ? 44.649 -2.049 10.750 1.00 82.21 127 ASP A C 1
ATOM 834 O O . ASP A 1 127 ? 45.711 -1.439 10.907 1.00 87.65 127 ASP A O 1
ATOM 839 N N . ASP A 1 128 ? 43.751 -2.185 11.714 1.00 75.38 128 ASP A N 1
ATOM 840 C CA . ASP A 1 128 ? 43.919 -1.656 13.057 1.00 72.36 128 ASP A CA 1
ATOM 841 C C . ASP A 1 128 ? 44.512 -2.765 13.923 1.00 68.54 128 ASP A C 1
ATOM 842 O O . ASP A 1 128 ? 43.815 -3.714 14.293 1.00 67.79 128 ASP A O 1
ATOM 847 N N . GLU A 1 129 ? 45.783 -2.625 14.293 1.00 73.05 129 GLU A N 1
ATOM 848 C CA . GLU A 1 129 ? 46.454 -3.719 14.994 1.00 70.08 129 GLU A CA 1
ATOM 849 C C . GLU A 1 129 ? 45.938 -3.925 16.417 1.00 76.91 129 GLU A C 1
ATOM 850 O O . GLU A 1 129 ? 46.161 -4.997 17.002 1.00 67.61 129 GLU A O 1
ATOM 856 N N . THR A 1 130 ? 45.286 -2.909 17.004 1.00 67.61 130 THR A N 1
ATOM 857 C CA . THR A 1 130 ? 44.652 -3.115 18.300 1.00 76.33 130 THR A CA 1
ATOM 858 C C . THR A 1 130 ? 43.511 -4.130 18.183 1.00 82.56 130 THR A C 1
ATOM 859 O O . THR A 1 130 ? 43.351 -4.984 19.064 1.00 87.94 130 THR A O 1
ATOM 863 N N . LEU A 1 131 ? 42.731 -4.073 17.083 1.00 63.38 131 LEU A N 1
ATOM 864 C CA . LEU A 1 131 ? 41.596 -4.981 16.880 1.00 63.38 131 LEU A CA 1
ATOM 865 C C . LEU A 1 131 ? 41.997 -6.330 16.285 1.00 64.79 131 LEU A C 1
ATOM 866 O O . LEU A 1 131 ? 41.488 -7.372 16.712 1.00 67.37 131 LEU A O 1
ATOM 871 N N . PHE A 1 132 ? 42.874 -6.336 15.286 1.00 64.15 132 PHE A N 1
ATOM 872 C CA . PHE A 1 132 ? 43.287 -7.545 14.581 1.00 57.47 132 PHE A CA 1
ATOM 873 C C . PHE A 1 132 ? 44.793 -7.638 14.685 1.00 59.82 132 PHE A C 1
ATOM 874 O O . PHE A 1 132 ? 45.530 -7.232 13.756 1.00 61.95 132 PHE A O 1
ATOM 882 N N . PRO A 1 133 ? 45.326 -8.160 15.791 1.00 64.08 133 PRO A N 1
ATOM 883 C CA . PRO A 1 133 ? 46.780 -8.161 15.972 1.00 67.22 133 PRO A CA 1
ATOM 884 C C . PRO A 1 133 ? 47.448 -9.093 14.967 1.00 68.65 133 PRO A C 1
ATOM 885 O O . PRO A 1 133 ? 47.072 -10.262 14.842 1.00 67.94 133 PRO A O 1
ATOM 889 N N . SER A 1 134 ? 48.458 -8.579 14.266 1.00 65.99 134 SER A N 1
ATOM 890 C CA . SER A 1 134 ? 49.164 -9.482 13.371 1.00 68.53 134 SER A CA 1
ATOM 891 C C . SER A 1 134 ? 50.262 -10.251 14.090 1.00 83.20 134 SER A C 1
ATOM 892 O O . SER A 1 134 ? 50.751 -11.247 13.547 1.00 83.76 134 SER A O 1
ATOM 895 N N . LYS A 1 135 ? 50.640 -9.835 15.301 1.00 79.00 135 LYS A N 1
ATOM 896 C CA . LYS A 1 135 ? 51.537 -10.640 16.122 1.00 76.79 135 LYS A CA 1
ATOM 897 C C . LYS A 1 135 ? 50.758 -11.773 16.790 1.00 72.66 135 LYS A C 1
ATOM 898 O O . LYS A 1 135 ? 49.709 -11.543 17.403 1.00 76.98 135 LYS A O 1
ATOM 904 N N . ILE A 1 136 ? 51.264 -13.003 16.645 1.00 71.46 136 ILE A N 1
ATOM 905 C CA . ILE A 1 136 ? 50.497 -14.199 16.985 1.00 85.93 136 ILE A CA 1
ATOM 906 C C . ILE A 1 136 ? 50.296 -14.386 18.486 1.00 88.23 136 ILE A C 1
ATOM 907 O O . ILE A 1 136 ? 49.406 -15.139 18.886 1.00 94.15 136 ILE A O 1
ATOM 912 N N . GLY A 1 137 ? 51.088 -13.738 19.335 1.00 65.38 137 GLY A N 1
ATOM 913 C CA . GLY A 1 137 ? 50.925 -13.847 20.770 1.00 62.97 137 GLY A CA 1
ATOM 914 C C . GLY A 1 137 ? 50.114 -12.751 21.453 1.00 59.89 137 GLY A C 1
ATOM 915 O O . GLY A 1 137 ? 49.905 -12.819 22.671 1.00 62.58 137 GLY A O 1
ATOM 916 N N . VAL A 1 138 ? 49.661 -11.749 20.715 1.00 60.51 138 VAL A N 1
ATOM 917 C CA . VAL A 1 138 ? 48.943 -10.613 21.325 1.00 65.03 138 VAL A CA 1
ATOM 918 C C . VAL A 1 138 ? 47.472 -10.967 21.372 1.00 59.31 138 VAL A C 1
ATOM 919 O O . VAL A 1 138 ? 46.876 -11.228 20.332 1.00 59.32 138 VAL A O 1
ATOM 923 N N . PRO A 1 139 ? 46.852 -11.023 22.577 1.00 61.20 139 PRO A N 1
ATOM 924 C CA . PRO A 1 139 ? 45.414 -11.364 22.635 1.00 65.01 139 PRO A CA 1
ATOM 925 C C . PRO A 1 139 ? 44.552 -10.392 21.844 1.00 57.98 139 PRO A C 1
ATOM 926 O O . PRO A 1 139 ? 44.885 -9.218 21.692 1.00 66.34 139 PRO A O 1
ATOM 930 N N . PHE A 1 140 ? 43.431 -10.889 21.324 1.00 73.21 140 PHE A N 1
ATOM 931 C CA . PHE A 1 140 ? 42.453 -9.999 20.709 1.00 65.59 140 PHE A CA 1
ATOM 932 C C . PHE A 1 140 ? 41.816 -9.126 21.788 1.00 67.95 140 PHE A C 1
ATOM 933 O O . PHE A 1 140 ? 41.831 -9.487 22.974 1.00 67.90 140 PHE A O 1
ATOM 941 N N . PRO A 1 141 ? 41.274 -7.961 21.435 1.00 71.45 141 PRO A N 1
ATOM 942 C CA . PRO A 1 141 ? 40.738 -7.082 22.474 1.00 67.62 141 PRO A CA 1
ATOM 943 C C . PRO A 1 141 ? 39.509 -7.717 23.093 1.00 66.81 141 PRO A C 1
ATOM 944 O O . PRO A 1 141 ? 38.864 -8.598 22.510 1.00 63.43 141 PRO A O 1
ATOM 948 N N . LYS A 1 142 ? 39.213 -7.261 24.305 1.00 64.80 142 LYS A N 1
ATOM 949 C CA . LYS A 1 142 ? 38.048 -7.729 25.044 1.00 68.28 142 LYS A CA 1
ATOM 950 C C . LYS A 1 142 ? 36.750 -7.448 24.287 1.00 74.58 142 LYS A C 1
ATOM 951 O O . LYS A 1 142 ? 35.818 -8.263 24.329 1.00 73.03 142 LYS A O 1
ATOM 953 N N . ASN A 1 143 ? 36.687 -6.330 23.557 1.00 74.87 143 ASN A N 1
ATOM 954 C CA . ASN A 1 143 ? 35.540 -5.987 22.722 1.00 66.18 143 ASN A CA 1
ATOM 955 C C . ASN A 1 143 ? 35.636 -6.597 21.333 1.00 66.85 143 ASN A C 1
ATOM 956 O O . ASN A 1 143 ? 34.847 -6.219 20.464 1.00 77.11 143 ASN A O 1
ATOM 961 N N . PHE A 1 144 ? 36.604 -7.488 21.081 1.00 59.73 144 PHE A N 1
ATOM 962 C CA . PHE A 1 144 ? 36.730 -8.013 19.724 1.00 56.31 144 PHE A CA 1
ATOM 963 C C . PHE A 1 144 ? 35.426 -8.628 19.264 1.00 59.05 144 PHE A C 1
ATOM 964 O O . PHE A 1 144 ? 34.977 -8.366 18.144 1.00 50.81 144 PHE A O 1
ATOM 972 N N . MET A 1 145 ? 34.800 -9.447 20.119 1.00 69.40 145 MET A N 1
ATOM 973 C CA . MET A 1 145 ? 33.566 -10.118 19.728 1.00 65.03 145 MET A CA 1
ATOM 974 C C . MET A 1 145 ? 32.535 -9.121 19.234 1.00 73.53 145 MET A C 1
ATOM 975 O O . MET A 1 145 ? 31.891 -9.341 18.200 1.00 71.74 145 MET A O 1
ATOM 980 N N . SER A 1 146 ? 32.370 -8.007 19.953 1.00 74.37 146 SER A N 1
ATOM 981 C CA . SER A 1 146 ? 31.431 -6.987 19.491 1.00 64.69 146 SER A CA 1
ATOM 982 C C . SER A 1 146 ? 31.899 -6.377 18.174 1.00 57.34 146 SER A C 1
ATOM 983 O O . SER A 1 146 ? 31.086 -6.101 17.285 1.00 60.39 146 SER A O 1
ATOM 986 N N . VAL A 1 147 ? 33.206 -6.167 18.020 1.00 55.03 147 VAL A N 1
ATOM 987 C CA . VAL A 1 147 ? 33.713 -5.546 16.795 1.00 57.83 147 VAL A CA 1
ATOM 988 C C . VAL A 1 147 ? 33.476 -6.442 15.592 1.00 59.06 147 VAL A C 1
ATOM 989 O O . VAL A 1 147 ? 33.105 -5.969 14.504 1.00 57.69 147 VAL A O 1
ATOM 993 N N . ALA A 1 148 ? 33.674 -7.749 15.757 1.00 66.67 148 ALA A N 1
ATOM 994 C CA . ALA A 1 148 ? 33.454 -8.656 14.635 1.00 50.02 148 ALA A CA 1
ATOM 995 C C . ALA A 1 148 ? 31.972 -8.773 14.304 1.00 59.73 148 ALA A C 1
ATOM 996 O O . ALA A 1 148 ? 31.606 -8.906 13.131 1.00 54.33 148 ALA A O 1
ATOM 998 N N . LYS A 1 149 ? 31.100 -8.727 15.317 1.00 58.59 149 LYS A N 1
ATOM 999 C CA . LYS A 1 149 ? 29.674 -8.851 15.026 1.00 65.53 149 LYS A CA 1
ATOM 1000 C C . LYS A 1 149 ? 29.196 -7.673 14.182 1.00 65.26 149 LYS A C 1
ATOM 1001 O O . LYS A 1 149 ? 28.456 -7.860 13.210 1.00 59.90 149 LYS A O 1
ATOM 1007 N N . THR A 1 150 ? 29.667 -6.463 14.495 1.00 61.45 150 THR A N 1
ATOM 1008 C CA . THR A 1 150 ? 29.346 -5.298 13.677 1.00 54.22 150 THR A CA 1
ATOM 1009 C C . THR A 1 150 ? 29.850 -5.452 12.241 1.00 61.81 150 THR A C 1
ATOM 1010 O O . THR A 1 150 ? 29.143 -5.083 11.295 1.00 71.35 150 THR A O 1
ATOM 1014 N N . ILE A 1 151 ? 31.059 -6.005 12.050 1.00 51.72 151 ILE A N 1
ATOM 1015 C CA . ILE A 1 151 ? 31.613 -6.147 10.696 1.00 56.18 151 ILE A CA 1
ATOM 1016 C C . ILE A 1 151 ? 30.739 -7.062 9.860 1.00 56.48 151 ILE A C 1
ATOM 1017 O O . ILE A 1 151 ? 30.353 -6.725 8.735 1.00 61.72 151 ILE A O 1
ATOM 1022 N N . LEU A 1 152 ? 30.415 -8.240 10.405 1.00 55.73 152 LEU A N 1
ATOM 1023 C CA . LEU A 1 152 ? 29.688 -9.261 9.652 1.00 54.43 152 LEU A CA 1
ATOM 1024 C C . LEU A 1 152 ? 28.253 -8.840 9.395 1.00 53.21 152 LEU A C 1
ATOM 1025 O O . LEU A 1 152 ? 27.686 -9.133 8.331 1.00 66.85 152 LEU A O 1
ATOM 1030 N N . LYS A 1 153 ? 27.645 -8.168 10.379 1.00 54.09 153 LYS A N 1
ATOM 1031 C CA . LYS A 1 153 ? 26.296 -7.643 10.225 1.00 53.39 153 LYS A CA 1
ATOM 1032 C C . LYS A 1 153 ? 26.192 -6.745 8.996 1.00 60.38 153 LYS A C 1
ATOM 1033 O O . LYS A 1 153 ? 25.179 -6.762 8.283 1.00 53.10 153 LYS A O 1
ATOM 1039 N N . ARG A 1 154 ? 27.236 -5.939 8.743 1.00 55.27 154 ARG A N 1
ATOM 1040 C CA . ARG A 1 154 ? 27.205 -5.017 7.615 1.00 63.08 154 ARG A CA 1
ATOM 1041 C C . ARG A 1 154 ? 27.586 -5.684 6.316 1.00 53.94 154 ARG A C 1
ATOM 1042 O O . ARG A 1 154 ? 27.018 -5.333 5.278 1.00 63.53 154 ARG A O 1
ATOM 1050 N N . LEU A 1 155 ? 28.508 -6.655 6.361 1.00 47.63 155 LEU A N 1
ATOM 1051 C CA . LEU A 1 155 ? 28.823 -7.455 5.182 1.00 54.76 155 LEU A CA 1
ATOM 1052 C C . LEU A 1 155 ? 27.588 -8.165 4.647 1.00 59.08 155 LEU A C 1
ATOM 1053 O O . LEU A 1 155 ? 27.384 -8.216 3.427 1.00 61.28 155 LEU A O 1
ATOM 1058 N N . PHE A 1 156 ? 26.750 -8.715 5.547 1.00 51.29 156 PHE A N 1
ATOM 1059 C CA . PHE A 1 156 ? 25.504 -9.357 5.124 1.00 55.12 156 PHE A CA 1
ATOM 1060 C C . PHE A 1 156 ? 24.687 -8.443 4.218 1.00 60.50 156 PHE A C 1
ATOM 1061 O O . PHE A 1 156 ? 24.104 -8.898 3.227 1.00 53.93 156 PHE A O 1
ATOM 1069 N N . ARG A 1 157 ? 24.635 -7.146 4.538 1.00 52.64 157 ARG A N 1
ATOM 1070 C CA . ARG A 1 157 ? 23.833 -6.259 3.709 1.00 56.00 157 ARG A CA 1
ATOM 1071 C C . ARG A 1 157 ? 24.386 -6.119 2.305 1.00 55.55 157 ARG A C 1
ATOM 1072 O O . ARG A 1 157 ? 23.659 -5.652 1.425 1.00 66.19 157 ARG A O 1
ATOM 1080 N N . VAL A 1 158 ? 25.632 -6.535 2.059 1.00 52.50 158 VAL A N 1
ATOM 1081 C CA . VAL A 1 158 ? 26.137 -6.519 0.694 1.00 58.47 158 VAL A CA 1
ATOM 1082 C C . VAL A 1 158 ? 25.589 -7.718 -0.085 1.00 68.47 158 VAL A C 1
ATOM 1083 O O . VAL A 1 158 ? 25.177 -7.584 -1.248 1.00 74.02 158 VAL A O 1
ATOM 1087 N N . TYR A 1 159 ? 25.543 -8.900 0.548 1.00 62.24 159 TYR A N 1
ATOM 1088 C CA . TYR A 1 159 ? 24.799 -10.022 -0.035 1.00 58.98 159 TYR A CA 1
ATOM 1089 C C . TYR A 1 159 ? 23.36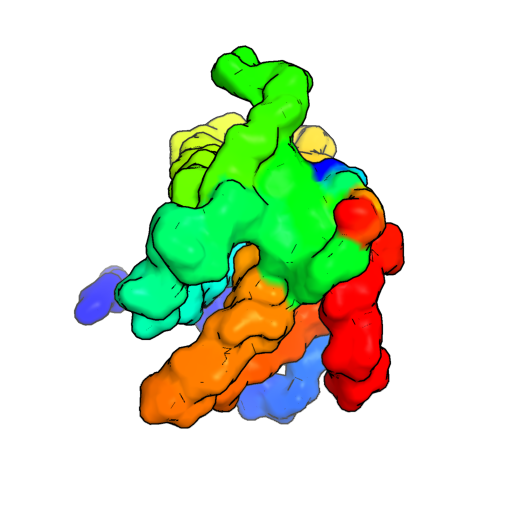0 -9.626 -0.282 1.00 69.32 159 TYR A C 1
ATOM 1090 O O . TYR A 1 159 ? 22.790 -9.931 -1.338 1.00 63.54 159 TYR A O 1
ATOM 1099 N N . ALA A 1 160 ? 22.749 -8.959 0.701 1.00 55.49 160 ALA A N 1
ATOM 1100 C CA . ALA A 1 160 ? 21.326 -8.672 0.607 1.00 62.93 160 ALA A CA 1
ATOM 1101 C C . ALA A 1 160 ? 21.025 -7.811 -0.614 1.00 67.04 160 ALA A C 1
ATOM 1102 O O . ALA A 1 160 ? 20.075 -8.079 -1.348 1.00 68.74 160 ALA A O 1
ATOM 1104 N N . HIS A 1 161 ? 21.837 -6.778 -0.856 1.00 63.86 161 HIS A N 1
ATOM 1105 C CA . HIS A 1 161 ? 21.569 -5.905 -1.992 1.00 74.99 161 HIS A CA 1
ATOM 1106 C C . HIS A 1 161 ? 21.836 -6.616 -3.324 1.00 73.51 161 HIS A C 1
ATOM 1107 O O . HIS A 1 161 ? 21.111 -6.402 -4.307 1.00 76.18 161 HIS A O 1
ATOM 1114 N N . ILE A 1 162 ? 22.878 -7.462 -3.376 1.00 61.67 162 ILE A N 1
ATOM 1115 C CA . ILE A 1 162 ? 23.181 -8.180 -4.614 1.00 68.24 162 ILE A CA 1
ATOM 1116 C C . ILE A 1 162 ? 22.057 -9.137 -4.944 1.00 70.52 162 ILE A C 1
ATOM 1117 O O . ILE A 1 162 ? 21.614 -9.235 -6.095 1.00 76.42 162 ILE A O 1
ATOM 1122 N N . TYR A 1 163 ? 21.575 -9.852 -3.933 1.00 58.97 163 TYR A N 1
ATOM 1123 C CA . TYR A 1 163 ? 20.497 -10.799 -4.151 1.00 67.88 163 TYR A CA 1
ATOM 1124 C C . TYR A 1 163 ? 19.237 -10.100 -4.659 1.00 67.48 163 TYR A C 1
ATOM 1125 O O . TYR A 1 163 ? 18.696 -10.471 -5.704 1.00 73.54 163 TYR A O 1
ATOM 1134 N N . HIS A 1 164 ? 18.774 -9.063 -3.959 1.00 68.26 164 HIS A N 1
ATOM 1135 C CA . HIS A 1 164 ? 17.471 -8.489 -4.274 1.00 76.03 164 HIS A CA 1
ATOM 1136 C C . HIS A 1 164 ? 17.458 -7.667 -5.562 1.00 78.76 164 HIS A C 1
ATOM 1137 O O . HIS A 1 164 ? 16.394 -7.500 -6.174 1.00 92.12 164 HIS A O 1
ATOM 1144 N N . GLN A 1 165 ? 18.602 -7.133 -5.977 1.00 73.75 165 GLN A N 1
ATOM 1145 C CA . GLN A 1 165 ? 18.648 -6.143 -7.044 1.00 82.83 165 GLN A CA 1
ATOM 1146 C C . GLN A 1 165 ? 19.411 -6.660 -8.256 1.00 79.89 165 GLN A C 1
ATOM 1147 O O . GLN A 1 165 ? 18.865 -6.712 -9.357 1.00 89.44 165 GLN A O 1
ATOM 1153 N N . HIS A 1 166 ? 20.663 -7.020 -8.063 1.00 78.43 166 HIS A N 1
ATOM 1154 C CA . HIS A 1 166 ? 21.578 -7.393 -9.124 1.00 80.83 166 HIS A CA 1
ATOM 1155 C C . HIS A 1 166 ? 21.648 -8.892 -9.381 1.00 74.60 166 HIS A C 1
ATOM 1156 O O . HIS A 1 166 ? 22.660 -9.366 -9.903 1.00 72.81 166 HIS A O 1
ATOM 1163 N N . PHE A 1 167 ? 20.675 -9.672 -8.917 1.00 68.58 167 PHE A N 1
ATOM 1164 C CA . PHE A 1 167 ? 20.777 -11.109 -9.143 1.00 67.59 167 PHE A CA 1
ATOM 1165 C C . PHE A 1 167 ? 20.722 -11.474 -10.633 1.00 79.39 167 PHE A C 1
ATOM 1166 O O . PHE A 1 167 ? 21.390 -12.423 -11.072 1.00 69.51 167 PHE A O 1
ATOM 1174 N N . ASP A 1 168 ? 19.935 -10.754 -11.435 1.00 78.40 168 ASP A N 1
ATOM 1175 C CA . ASP A 1 168 ? 19.974 -11.043 -12.867 1.00 87.40 168 ASP A CA 1
ATOM 1176 C C . ASP A 1 168 ? 21.391 -10.904 -13.407 1.00 81.42 168 ASP A C 1
ATOM 1177 O O . ASP A 1 168 ? 21.865 -11.762 -14.159 1.00 76.69 168 ASP A O 1
ATOM 1182 N N . SER A 1 169 ? 22.098 -9.851 -12.994 1.00 80.81 169 SER A N 1
ATOM 1183 C CA . SER A 1 169 ? 23.482 -9.676 -13.412 1.00 71.51 169 SER A CA 1
ATOM 1184 C C . SER A 1 169 ? 24.360 -10.802 -12.883 1.00 68.04 169 SER A C 1
ATOM 1185 O O . SER A 1 169 ? 25.249 -11.285 -13.595 1.00 67.39 169 SER A O 1
ATOM 1188 N N . VAL A 1 170 ? 24.123 -11.244 -11.639 1.00 71.08 170 VAL A N 1
ATOM 1189 C CA . VAL A 1 170 ? 24.913 -12.344 -11.092 1.00 69.66 170 VAL A CA 1
ATOM 1190 C C . VAL A 1 170 ? 24.760 -13.581 -11.964 1.00 77.11 170 VAL A C 1
ATOM 1191 O O . VAL A 1 170 ? 25.736 -14.279 -12.259 1.00 68.80 170 VAL A O 1
ATOM 1195 N N . MET A 1 171 ? 23.543 -13.859 -12.412 1.00 73.17 171 MET A N 1
ATOM 1196 C CA . MET A 1 171 ? 23.327 -15.021 -13.253 1.00 73.05 171 MET A CA 1
ATOM 1197 C C . MET A 1 171 ? 23.749 -14.808 -14.700 1.00 72.73 171 MET A C 1
ATOM 1198 O O . MET A 1 171 ? 24.119 -15.789 -15.352 1.00 74.97 171 MET A O 1
ATOM 1203 N N . GLN A 1 172 ? 23.739 -13.562 -15.203 1.00 84.64 172 GLN A N 1
ATOM 1204 C CA . GLN A 1 172 ? 24.232 -13.285 -16.558 1.00 86.38 172 GLN A CA 1
ATOM 1205 C C . GLN A 1 172 ? 25.729 -13.576 -16.658 1.00 87.47 172 GLN A C 1
ATOM 1206 O O . GLN A 1 172 ? 26.181 -14.293 -17.564 1.00 81.03 172 GLN A O 1
ATOM 1212 N N . LEU A 1 173 ? 26.512 -13.034 -15.728 1.00 74.69 173 LEU A N 1
ATOM 1213 C CA . LEU A 1 173 ? 27.818 -13.600 -15.434 1.00 73.83 173 LEU A CA 1
ATOM 1214 C C . LEU A 1 173 ? 27.619 -15.003 -14.861 1.00 76.60 173 LEU A C 1
ATOM 1215 O O . LEU A 1 173 ? 26.536 -15.371 -14.417 1.00 104.42 173 LEU A O 1
ATOM 1220 N N . GLN A 1 174 ? 28.653 -15.800 -14.872 1.00 61.63 174 GLN A N 1
ATOM 1221 C CA . GLN A 1 174 ? 28.427 -17.169 -14.450 1.00 66.98 174 GLN A CA 1
ATOM 1222 C C . GLN A 1 174 ? 28.481 -17.307 -12.920 1.00 72.53 174 GLN A C 1
ATOM 1223 O O . GLN A 1 174 ? 28.773 -18.386 -12.408 1.00 77.24 174 GLN A O 1
ATOM 1225 N N . GLU A 1 175 ? 28.292 -16.210 -12.191 1.00 64.03 175 GLU A N 1
ATOM 1226 C CA . GLU A 1 175 ? 28.669 -16.045 -10.790 1.00 62.67 175 GLU A CA 1
ATOM 1227 C C . GLU A 1 175 ? 27.634 -16.526 -9.762 1.00 58.15 175 GLU A C 1
ATOM 1228 O O . GLU A 1 175 ? 27.752 -16.151 -8.583 1.00 61.80 175 GLU A O 1
ATOM 1234 N N . GLU A 1 176 ? 26.590 -17.263 -10.167 1.00 62.70 176 GLU A N 1
ATOM 1235 C CA . GLU A 1 176 ? 25.545 -17.654 -9.211 1.00 59.71 176 GLU A CA 1
ATOM 1236 C C . GLU A 1 176 ? 26.056 -18.650 -8.172 1.00 58.09 176 GLU A C 1
ATOM 1237 O O . GLU A 1 176 ? 25.763 -18.507 -6.974 1.00 63.83 176 GLU A O 1
ATOM 1243 N N . ALA A 1 177 ? 26.777 -19.693 -8.605 1.00 58.12 177 ALA A N 1
ATOM 1244 C CA . ALA A 1 177 ? 27.236 -20.717 -7.660 1.00 57.68 177 ALA A CA 1
ATOM 1245 C C . ALA A 1 177 ? 28.234 -20.136 -6.657 1.00 61.87 177 ALA A C 1
ATOM 1246 O O . ALA A 1 177 ? 28.141 -20.395 -5.444 1.00 61.27 177 ALA A O 1
ATOM 1248 N N . HIS A 1 178 ? 29.179 -19.319 -7.142 1.00 59.17 178 HIS A N 1
ATOM 1249 C CA . HIS A 1 178 ? 30.080 -18.561 -6.269 1.00 55.32 178 HIS A CA 1
ATOM 1250 C C . HIS A 1 178 ? 29.312 -17.802 -5.197 1.00 56.93 178 HIS A C 1
ATOM 1251 O O . HIS A 1 178 ? 29.605 -17.909 -3.996 1.00 57.41 178 HIS A O 1
ATOM 1258 N N . LEU A 1 179 ? 28.319 -17.028 -5.610 1.00 53.29 179 LEU A N 1
ATOM 1259 C CA . LEU A 1 179 ? 27.608 -16.207 -4.638 1.00 53.46 179 LEU A CA 1
ATOM 1260 C C . LEU A 1 179 ? 26.832 -17.088 -3.665 1.00 49.52 179 LEU A C 1
ATOM 1261 O O . LEU A 1 179 ? 26.827 -16.844 -2.457 1.00 50.21 179 LEU A O 1
ATOM 1266 N N . ASN A 1 180 ? 26.222 -18.159 -4.179 1.00 46.48 180 ASN A N 1
ATOM 1267 C CA . ASN A 1 180 ? 25.410 -19.034 -3.346 1.00 47.68 180 ASN A CA 1
ATOM 1268 C C . ASN A 1 180 ? 26.267 -19.797 -2.346 1.00 59.08 180 ASN A C 1
ATOM 1269 O O . ASN A 1 180 ? 25.904 -19.915 -1.164 1.00 47.61 180 ASN A O 1
ATOM 1274 N N . THR A 1 181 ? 27.402 -20.346 -2.795 1.00 53.44 181 THR A N 1
ATOM 1275 C CA . THR A 1 181 ? 28.226 -21.113 -1.863 1.00 52.38 181 THR A CA 1
ATOM 1276 C C . THR A 1 181 ? 28.826 -20.207 -0.799 1.00 46.75 181 THR A C 1
ATOM 1277 O O . THR A 1 181 ? 28.895 -20.584 0.380 1.00 49.07 181 THR A O 1
ATOM 1281 N N . SER A 1 182 ? 29.257 -19.001 -1.192 1.00 44.05 182 SER A N 1
ATOM 1282 C CA . SER A 1 182 ? 29.837 -18.086 -0.211 1.00 38.67 182 SER A CA 1
ATOM 1283 C C . SER A 1 182 ? 28.794 -17.644 0.803 1.00 52.06 182 SER A C 1
ATOM 1284 O O . SER A 1 182 ? 29.096 -17.493 1.996 1.00 57.19 182 SER A O 1
ATOM 1287 N N . PHE A 1 183 ? 27.562 -17.414 0.344 1.00 50.47 183 PHE A N 1
ATOM 1288 C CA . PHE A 1 183 ? 26.504 -16.990 1.259 1.00 50.35 183 PHE A CA 1
ATOM 1289 C C . PHE A 1 183 ? 26.128 -18.112 2.225 1.00 53.20 183 PHE A C 1
ATOM 1290 O O . PHE A 1 183 ? 26.006 -17.888 3.444 1.00 48.70 183 PHE A O 1
ATOM 1298 N N . LYS A 1 184 ? 25.959 -19.335 1.706 1.00 43.57 184 LYS A N 1
ATOM 1299 C CA . LYS A 1 184 ? 25.709 -20.487 2.572 1.00 51.19 184 LYS A CA 1
ATOM 1300 C C . LYS A 1 184 ? 26.776 -20.597 3.647 1.00 53.38 184 LYS A C 1
ATOM 1301 O O . LYS A 1 184 ? 26.464 -20.666 4.842 1.00 53.85 184 LYS A O 1
ATOM 1307 N N . HIS A 1 185 ? 28.046 -20.580 3.234 1.00 55.23 185 HIS A N 1
ATOM 1308 C CA . HIS A 1 185 ? 29.162 -20.583 4.175 1.00 52.13 185 HIS A CA 1
ATOM 1309 C C . HIS A 1 185 ? 29.034 -19.454 5.201 1.00 55.92 185 HIS A C 1
ATOM 1310 O O . HIS A 1 185 ? 29.144 -19.683 6.419 1.00 47.03 185 HIS A O 1
ATOM 1317 N N . PHE A 1 186 ? 28.788 -18.226 4.717 1.00 46.29 186 PHE A N 1
ATOM 1318 C CA . PHE A 1 186 ? 28.615 -17.067 5.593 1.00 39.24 186 PHE A CA 1
ATOM 1319 C C . PHE A 1 186 ? 27.486 -17.270 6.603 1.00 49.74 186 PHE A C 1
ATOM 1320 O O . PHE A 1 186 ? 27.667 -17.014 7.802 1.00 53.02 186 PHE A O 1
ATOM 1328 N N . ILE A 1 187 ? 26.301 -17.692 6.144 1.00 47.27 187 ILE A N 1
ATOM 1329 C CA . ILE A 1 187 ? 25.163 -17.809 7.062 1.00 45.60 187 ILE A CA 1
ATOM 1330 C C . ILE A 1 187 ? 25.415 -18.899 8.093 1.00 45.11 187 ILE A C 1
ATOM 1331 O O . ILE A 1 187 ? 25.140 -18.709 9.281 1.00 48.11 187 ILE A O 1
ATOM 1336 N N . PHE A 1 188 ? 25.984 -20.044 7.668 1.00 45.21 188 PHE A N 1
ATOM 1337 C CA . PHE A 1 188 ? 26.211 -21.127 8.622 1.00 46.87 188 PHE A CA 1
ATOM 1338 C C . PHE A 1 188 ? 27.233 -20.723 9.662 1.00 48.27 188 PHE A C 1
ATOM 1339 O O . PHE A 1 188 ? 27.047 -21.002 10.857 1.00 50.14 188 PHE A O 1
ATOM 1347 N N . PHE A 1 189 ? 28.302 -20.032 9.243 1.00 45.31 189 PHE A N 1
ATOM 1348 C CA . PHE A 1 189 ? 29.269 -19.491 10.204 1.00 49.02 189 PHE A CA 1
ATOM 1349 C C . PHE A 1 189 ? 28.622 -18.497 11.173 1.00 55.31 189 PHE A C 1
ATOM 1350 O O . PHE A 1 189 ? 28.887 -18.507 12.380 1.00 46.42 189 PHE A O 1
ATOM 1358 N N . VAL A 1 190 ? 27.838 -17.567 10.649 1.00 52.10 190 VAL A N 1
ATOM 1359 C CA . VAL A 1 190 ? 27.234 -16.576 11.530 1.00 62.81 190 VAL A CA 1
ATOM 1360 C C . VAL A 1 190 ? 26.301 -17.258 12.523 1.00 64.36 190 VAL A C 1
ATOM 1361 O O . VAL A 1 190 ? 26.328 -16.974 13.730 1.00 49.15 190 VAL A O 1
ATOM 1365 N N . GLN A 1 191 ? 25.527 -18.233 12.046 1.00 53.41 191 GLN A N 1
ATOM 1366 C CA . GLN A 1 191 ? 24.630 -18.953 12.941 1.00 55.09 191 GLN A CA 1
ATOM 1367 C C . GLN A 1 191 ? 25.395 -19.722 14.023 1.00 58.66 191 GLN A C 1
ATOM 1368 O O . GLN A 1 191 ? 25.002 -19.695 15.199 1.00 62.48 191 GLN A O 1
ATOM 1374 N N . GLU A 1 192 ? 26.505 -20.382 13.658 1.00 58.30 192 GLU A N 1
ATOM 1375 C CA . GLU A 1 192 ? 27.227 -21.230 14.608 1.00 53.61 192 GLU A CA 1
ATOM 1376 C C . GLU A 1 192 ? 27.729 -20.432 15.802 1.00 55.86 192 GLU A C 1
ATOM 1377 O O . GLU A 1 192 ? 27.726 -20.936 16.928 1.00 57.43 192 GLU A O 1
ATOM 1383 N N . PHE A 1 193 ? 28.219 -19.211 15.565 1.00 52.67 193 PHE A N 1
ATOM 1384 C CA . PHE A 1 193 ? 28.812 -18.380 16.604 1.00 53.93 193 PHE A CA 1
ATOM 1385 C C . PHE A 1 193 ? 27.921 -17.241 17.108 1.00 66.43 193 PHE A C 1
ATOM 1386 O O . PHE A 1 193 ? 28.411 -16.391 17.861 1.00 55.75 193 PHE A O 1
ATOM 1394 N N . ASN A 1 194 ? 26.641 -17.179 16.698 1.00 68.90 194 ASN A N 1
ATOM 1395 C CA . ASN A 1 194 ? 25.712 -16.158 17.212 1.00 67.35 194 ASN A CA 1
ATOM 1396 C C . ASN A 1 194 ? 26.188 -14.756 16.866 1.00 56.85 194 ASN A C 1
ATOM 1397 O O . ASN A 1 194 ? 26.217 -13.872 17.718 1.00 62.98 194 ASN A O 1
ATOM 1402 N N . LEU A 1 195 ? 26.611 -14.555 15.631 1.00 54.73 195 LEU A N 1
ATOM 1403 C CA . LEU A 1 195 ? 27.215 -13.284 15.257 1.00 57.67 195 LEU A CA 1
ATOM 1404 C C . LEU A 1 195 ? 26.241 -12.271 14.654 1.00 66.14 195 LEU A C 1
ATOM 1405 O O . LEU A 1 195 ? 26.593 -11.091 14.559 1.00 62.08 195 LEU A O 1
ATOM 1410 N N . ILE A 1 196 ? 25.026 -12.674 14.277 1.00 69.37 196 ILE A N 1
ATOM 1411 C CA . ILE A 1 196 ? 24.043 -11.760 13.692 1.00 60.78 196 ILE A CA 1
ATOM 1412 C C . ILE A 1 196 ? 22.652 -12.125 14.219 1.00 62.68 196 ILE A C 1
ATOM 1413 O O . ILE A 1 196 ? 22.326 -13.311 14.351 1.00 59.23 196 ILE A O 1
ATOM 1418 N N . ASP A 1 197 ? 21.839 -11.104 14.531 1.00 62.43 197 ASP A N 1
ATOM 1419 C CA . ASP A 1 197 ? 20.468 -11.271 15.029 1.00 64.38 197 ASP A CA 1
ATOM 1420 C C . ASP A 1 197 ? 19.495 -11.563 13.884 1.00 64.62 197 ASP A C 1
ATOM 1421 O O . ASP A 1 197 ? 19.737 -11.186 12.731 1.00 74.53 197 ASP A O 1
ATOM 1426 N N . ARG A 1 198 ? 18.384 -12.254 14.207 1.00 78.21 198 ARG A N 1
ATOM 1427 C CA . ARG A 1 198 ? 17.306 -12.458 13.224 1.00 72.70 198 ARG A CA 1
ATOM 1428 C C . ARG A 1 198 ? 16.845 -11.143 12.610 1.00 70.21 198 ARG A C 1
ATOM 1429 O O . ARG A 1 198 ? 16.557 -11.074 11.407 1.00 74.41 198 ARG A O 1
ATOM 1437 N N . ARG A 1 199 ? 16.777 -10.133 13.433 1.00 71.49 199 ARG A N 1
ATOM 1438 C CA . ARG A 1 199 ? 16.381 -8.837 13.011 1.00 75.61 199 ARG A CA 1
ATOM 1439 C C . ARG A 1 199 ? 17.090 -8.408 11.753 1.00 68.60 199 ARG A C 1
ATOM 1440 O O . ARG A 1 199 ? 16.485 -7.888 10.852 1.00 72.08 199 ARG A O 1
ATOM 1448 N N . GLU A 1 200 ? 18.394 -8.604 11.700 1.00 68.43 200 GLU A N 1
ATOM 1449 C CA . GLU A 1 200 ? 19.195 -8.154 10.563 1.00 67.81 200 GLU A CA 1
ATOM 1450 C C . GLU A 1 200 ? 19.136 -9.077 9.346 1.00 66.99 200 GLU A C 1
ATOM 1451 O O . GLU A 1 200 ? 19.337 -8.595 8.222 1.00 77.02 200 GLU A O 1
ATOM 1457 N N . LEU A 1 201 ? 18.846 -10.373 9.526 1.00 66.02 201 LEU A N 1
ATOM 1458 C CA . LEU A 1 201 ? 18.806 -11.340 8.420 1.00 66.09 201 LEU A CA 1
ATOM 1459 C C . LEU A 1 201 ? 17.453 -11.424 7.735 1.00 73.82 201 LEU A C 1
ATOM 1460 O O . LEU A 1 201 ? 17.307 -12.189 6.767 1.00 70.82 201 LEU A O 1
ATOM 1465 N N . ALA A 1 202 ? 16.478 -10.657 8.227 1.00 75.96 202 ALA A N 1
ATOM 1466 C CA . ALA A 1 202 ? 15.145 -10.640 7.631 1.00 73.81 202 ALA A CA 1
ATOM 1467 C C . ALA A 1 202 ? 15.111 -10.304 6.142 1.00 68.62 202 ALA A C 1
ATOM 1468 O O . ALA A 1 202 ? 14.231 -10.846 5.455 1.00 75.31 202 ALA A O 1
ATOM 1470 N N . PRO A 1 203 ? 15.962 -9.424 5.582 1.00 78.70 203 PRO A N 1
ATOM 1471 C CA . PRO A 1 203 ? 15.902 -9.223 4.121 1.00 71.48 203 PRO A CA 1
ATOM 1472 C C . PRO A 1 203 ? 16.077 -10.508 3.318 1.00 68.68 203 PRO A C 1
ATOM 1473 O O . PRO A 1 203 ? 15.480 -10.657 2.248 1.00 79.73 203 PRO A O 1
ATOM 1477 N N . LEU A 1 204 ? 16.927 -11.421 3.780 1.00 71.83 204 LEU A N 1
ATOM 1478 C CA . LEU A 1 204 ? 17.177 -12.697 3.113 1.00 70.59 204 LEU A CA 1
ATOM 1479 C C . LEU A 1 204 ? 16.435 -13.860 3.754 1.00 71.37 204 LEU A C 1
ATOM 1480 O O . LEU A 1 204 ? 16.740 -15.018 3.454 1.00 69.61 204 LEU A O 1
ATOM 1485 N N . GLN A 1 205 ? 15.473 -13.566 4.627 1.00 68.52 205 GLN A N 1
ATOM 1486 C CA . GLN A 1 205 ? 14.701 -14.562 5.361 1.00 76.33 205 GLN A CA 1
ATOM 1487 C C . GLN A 1 205 ? 14.366 -15.812 4.548 1.00 73.18 205 GLN A C 1
ATOM 1488 O O . GLN A 1 205 ? 14.752 -16.921 4.929 1.00 71.87 205 GLN A O 1
ATOM 1494 N N . GLU A 1 206 ? 13.608 -15.653 3.452 1.00 74.40 206 GLU A N 1
ATOM 1495 C CA . GLU A 1 206 ? 13.204 -16.802 2.638 1.00 82.33 206 GLU A CA 1
ATOM 1496 C C . GLU A 1 206 ? 14.406 -17.609 2.145 1.00 82.59 206 GLU A C 1
ATOM 1497 O O . GLU A 1 206 ? 14.357 -18.844 2.088 1.00 85.70 206 GLU A O 1
ATOM 1499 N N . LEU A 1 207 ? 15.492 -16.933 1.775 1.00 70.09 207 LEU A N 1
ATOM 1500 C CA . LEU A 1 207 ? 16.658 -17.657 1.287 1.00 71.34 207 LEU A CA 1
ATOM 1501 C C . LEU A 1 207 ? 17.361 -18.414 2.412 1.00 85.45 207 LEU A C 1
ATOM 1502 O O . LEU A 1 207 ? 17.820 -19.545 2.217 1.00 79.15 207 LEU A O 1
ATOM 1507 N N . ILE A 1 208 ? 17.451 -17.800 3.596 1.00 87.68 208 ILE A N 1
ATOM 1508 C CA . ILE A 1 208 ? 18.114 -18.410 4.743 1.00 63.73 208 ILE A CA 1
ATOM 1509 C C . ILE A 1 208 ? 17.347 -19.626 5.246 1.00 70.70 208 ILE A C 1
ATOM 1510 O O . ILE A 1 208 ? 17.946 -20.571 5.765 1.00 77.85 208 ILE A O 1
ATOM 1515 N N . GLU A 1 209 ? 16.016 -19.624 5.128 1.00 73.17 209 GLU A N 1
ATOM 1516 C CA . GLU A 1 209 ? 15.250 -20.795 5.540 1.00 84.22 209 GLU A CA 1
ATOM 1517 C C . GLU A 1 209 ? 15.494 -21.980 4.608 1.00 88.70 209 GLU A C 1
ATOM 1518 O O . GLU A 1 209 ? 15.431 -23.135 5.052 1.00 80.78 209 GLU A O 1
ATOM 1520 N N . LYS A 1 210 ? 15.779 -21.715 3.322 1.00 92.30 210 LYS A N 1
ATOM 1521 C CA . LYS A 1 210 ? 15.908 -22.788 2.335 1.00 88.23 210 LYS A CA 1
ATOM 1522 C C . LYS A 1 210 ? 17.243 -23.516 2.450 1.00 81.22 210 LYS A C 1
ATOM 1523 O O . LYS A 1 210 ? 17.321 -24.706 2.131 1.00 94.45 210 LYS A O 1
ATOM 1525 N N . LEU A 1 211 ? 18.285 -22.840 2.921 1.00 74.31 211 LEU A N 1
ATOM 1526 C CA . LEU A 1 211 ? 19.594 -23.473 3.089 1.00 73.16 211 LEU A CA 1
ATOM 1527 C C . LEU A 1 211 ? 19.591 -24.581 4.141 1.00 79.16 211 LEU A C 1
ATOM 1528 O O . LEU A 1 211 ? 19.116 -24.377 5.267 1.00 88.95 211 LEU A O 1
ATOM 1544 N N . MET B 2 12 ? 19.315 1.316 9.752 1.00 125.16 6 MET E N 1
ATOM 1545 C CA . MET B 2 12 ? 18.505 0.413 8.941 1.00 112.67 6 MET E CA 1
ATOM 1546 C C . MET B 2 12 ? 17.019 0.786 8.970 1.00 110.48 6 MET E C 1
ATOM 1547 O O . MET B 2 12 ? 16.367 0.655 10.007 1.00 105.40 6 MET E O 1
ATOM 1552 N N . ILE B 2 13 ? 16.482 1.232 7.824 1.00 101.63 7 ILE E N 1
ATOM 1553 C CA . ILE B 2 13 ? 15.104 1.702 7.734 1.00 94.88 7 ILE E CA 1
ATOM 1554 C C . ILE B 2 13 ? 14.253 0.665 7.024 1.00 90.78 7 ILE E C 1
ATOM 1555 O O . ILE B 2 13 ? 14.726 -0.080 6.162 1.00 93.08 7 ILE E O 1
ATOM 1557 N N . GLU B 2 14 ? 13.004 0.591 7.429 1.00 86.77 8 GLU E N 1
ATOM 1558 C CA . GLU B 2 14 ? 12.014 -0.351 6.893 1.00 98.78 8 GLU E CA 1
ATOM 1559 C C . GLU B 2 14 ? 11.072 0.483 5.996 1.00 113.55 8 GLU E C 1
ATOM 1560 O O . GLU B 2 14 ? 11.288 1.707 5.929 1.00 124.84 8 GLU E O 1
AT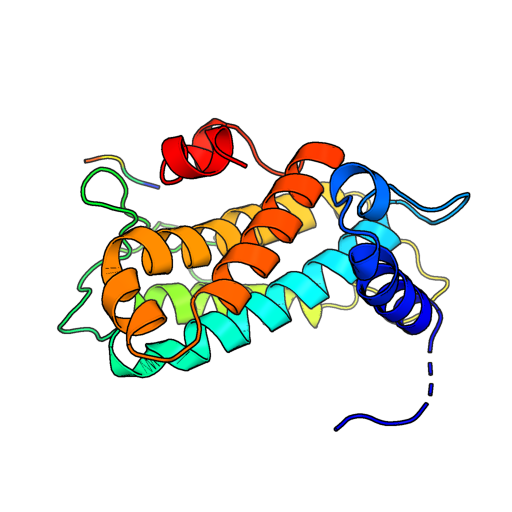OM 1566 N N . PRO B 2 15 ? 10.107 -0.142 5.209 1.00 109.81 9 PRO E N 1
ATOM 1567 C CA . PRO B 2 15 ? 9.653 0.531 3.990 1.00 99.93 9 PRO E CA 1
ATOM 1568 C C . PRO B 2 15 ? 9.868 2.027 3.808 1.00 99.79 9 PRO E C 1
ATOM 1569 O O . PRO B 2 15 ? 10.589 2.525 2.977 1.00 106.15 9 PRO E O 1
#

InterPro domains:
  IPR005301 MOB kinase activator family [PF03637] (33-204)
  IPR005301 MOB kinase activator family [PTHR22599] (9-214)
  IPR005301 MOB kinase activator family [SM01388] (31-204)
  IPR036703 MOB kinase activator superfamily [G3DSA:1.20.140.30] (1-216)
  IPR036703 MOB kinase activator superfamily [SSF101152] (15-211)

Secondary structure (DSSP, 8-state):
-----HHHHHHHHHHHHGGGS-HHHHTSPPTT--HHHHHHHHHHHHHHHHHHHHHHSGGG--TTT-SSEEETTTEEE-B--SSS--S-B---HHHHHHHHHHHHHHHHT-TTTS-SSTTSPPPTTHHHHHHHHHHHHHHHHHHHHHTTHHHHHHTTTHHHHHHHHHHHHHHHHHHT-S-HHHHGGGHHHHHH-/-B--

Foldseek 3Di:
DDDDVPLNVLLVQLVVLCVVVPLLVSLDDPPPDDPLSSLLSVLVVLLVLLVVLCVQLVVVFDCVQFQFLDLPPVDTAFDDDDDVRHDGHTGGNVVRVVVLSVVLVVQCPDCQQVPPPPPDDHDPCNLVVSLVNLLVSVSSLSRCVRRVVVVCVVPVNPVSSLSSVVSSLSNCVSVVSYDPVSCVSCVVVSVVD/DDDD

GO terms:
  GO:0035329 hippo signaling (P, IDA)
  GO:0005737 cytoplasm (C, IDA)
  GO:0043539 protein serine/threonine kinase activator activity (F, IDA)
  GO:0005515 protein binding (F, IPI)
  GO:0005829 cytosol (C, TAS)
  GO:0070062 extracellular exosome (C, HDA)

Solvent-accessible surface area: 10304 Å² total

CATH classification: 1.20.140.30